Protein AF-A0A965JPB7-F1 (afdb_monomer_lite)

Sequence (267 aa):
MKRTKTFLFFFHSYGFLAFGAFIFSLGILPQSFFSLEFSSAIALAVFGVYNGHRLLKFRQSKLTREMNAWLSKNLLAIRSFVVFGVALSCVLFIHIFSLFSSAIFLLGITLLLSAFYSGLFSYFILREIPFLKALLVSISWFIVLVYISKSYGHNFQYIDFSFLILFYALTLPSDLKDIKFDPAFFKTIPQLIGSKKSLILFNVLMAFFLLLNCINGRLNFFYSISILLFLILLTLYYLLKSSSFRLELFDFSLVLVGLGFLFSAKF

Foldseek 3Di:
DVVVVVVVCCLLLCVLLLVLQLLLLLLQAPPDPLSNLLSLLSSLCSSQLVLVLVVVCLVVVLDDPVSNVVCVVCVVVSVVSNVCSNVSSVVSCVVNDPCPDPLVVLVVVLVVLSCLCSCVPVVGHQLQAAPCNLVNQLVSSLSSRPVSRCVPPHDDDPLSCLSSLVSSLVVLLVVVVCVVRRDLSNNDPCSVPNDLVSLVSSLVSLLVSLVSCVVVQQFDPVLSVVLSVVSVVLSVCCVVPVPDDDSCVSSCSSNSNSVRSNPRPDD

Radius of gyration: 18.25 Å; chains: 1; bounding box: 49×42×46 Å

pLDDT: mean 89.88, std 9.06, range [46.09, 98.56]

Structure (mmCIF, N/CA/C/O backbone):
data_AF-A0A965JPB7-F1
#
_entry.id   AF-A0A965JPB7-F1
#
loop_
_atom_site.group_PDB
_atom_site.id
_atom_site.type_symbol
_atom_site.label_atom_id
_atom_site.label_alt_id
_atom_site.label_comp_id
_atom_site.label_asym_id
_atom_site.label_entity_id
_atom_site.label_seq_id
_atom_site.pdbx_PDB_ins_code
_atom_site.Cartn_x
_atom_site.Cartn_y
_atom_site.Cartn_z
_atom_site.occupancy
_atom_site.B_iso_or_equiv
_atom_site.auth_seq_id
_atom_site.auth_comp_id
_atom_site.auth_asym_id
_atom_site.auth_atom_id
_atom_site.pdbx_PDB_model_num
ATOM 1 N N . MET A 1 1 ? -31.045 3.807 -2.992 1.00 48.31 1 MET A N 1
ATOM 2 C CA . MET A 1 1 ? -30.565 2.815 -1.992 1.00 48.31 1 MET A CA 1
ATOM 3 C C . MET A 1 1 ? -29.635 1.708 -2.528 1.00 48.31 1 MET A C 1
ATOM 5 O O . MET A 1 1 ? -28.739 1.321 -1.788 1.00 48.31 1 MET A O 1
ATOM 9 N N . LYS A 1 2 ? -29.770 1.180 -3.764 1.00 46.28 2 LYS A N 1
ATOM 10 C CA . LYS A 1 2 ? -28.850 0.139 -4.312 1.00 46.28 2 LYS A CA 1
ATOM 11 C C . LYS A 1 2 ? -27.401 0.621 -4.554 1.00 46.28 2 LYS A C 1
ATOM 13 O O . LYS A 1 2 ? -26.463 -0.113 -4.251 1.00 46.28 2 LYS A O 1
ATOM 18 N N . ARG A 1 3 ? -27.203 1.862 -5.030 1.00 46.09 3 ARG A N 1
ATOM 19 C CA . ARG A 1 3 ? -25.861 2.448 -5.266 1.00 46.09 3 ARG A CA 1
ATOM 20 C C . ARG A 1 3 ? -25.015 2.543 -3.988 1.00 46.09 3 ARG A C 1
ATOM 22 O O . ARG A 1 3 ? -23.843 2.189 -4.009 1.00 46.09 3 ARG A O 1
ATOM 29 N N . THR A 1 4 ? -25.630 2.897 -2.859 1.00 62.72 4 THR A N 1
ATOM 30 C CA . THR A 1 4 ? -24.958 2.992 -1.552 1.00 62.72 4 THR A CA 1
ATOM 31 C C . THR A 1 4 ? -24.446 1.634 -1.058 1.00 62.72 4 THR A C 1
ATOM 33 O O . THR A 1 4 ? -23.383 1.566 -0.452 1.00 62.72 4 THR A O 1
ATOM 36 N N . LYS A 1 5 ? -25.160 0.536 -1.359 1.00 73.31 5 LYS A N 1
ATOM 37 C CA . LYS A 1 5 ? -24.756 -0.827 -0.969 1.00 73.31 5 LYS A CA 1
ATOM 38 C C . LYS A 1 5 ? -23.549 -1.331 -1.763 1.00 73.31 5 LYS A C 1
ATOM 40 O O . LYS A 1 5 ? -22.642 -1.900 -1.168 1.00 73.31 5 LYS A O 1
ATOM 45 N N . THR A 1 6 ? -23.524 -1.087 -3.074 1.00 74.56 6 THR A N 1
ATOM 46 C CA . THR A 1 6 ? -22.412 -1.506 -3.952 1.00 74.56 6 THR A CA 1
ATOM 47 C C . THR A 1 6 ? -21.138 -0.726 -3.635 1.00 74.56 6 THR A C 1
ATOM 49 O O . THR A 1 6 ? -20.073 -1.313 -3.481 1.00 74.56 6 THR A O 1
ATOM 52 N N . PHE A 1 7 ? -21.264 0.589 -3.436 1.00 80.56 7 PHE A N 1
ATOM 53 C CA . PHE A 1 7 ? -20.153 1.436 -3.006 1.00 80.56 7 PHE A CA 1
ATOM 54 C C . PHE A 1 7 ? -19.578 0.973 -1.662 1.00 80.56 7 PHE A C 1
ATOM 56 O O . PHE A 1 7 ? -18.374 0.772 -1.530 1.00 80.56 7 PHE A O 1
ATOM 63 N N . LEU A 1 8 ? -20.442 0.709 -0.676 1.00 83.69 8 LEU A N 1
ATOM 64 C CA . LEU A 1 8 ? -20.010 0.196 0.622 1.00 83.69 8 LEU A CA 1
ATOM 65 C C . LEU A 1 8 ? -19.328 -1.171 0.502 1.00 83.69 8 LEU A C 1
ATOM 67 O O . LEU A 1 8 ? -18.329 -1.411 1.175 1.00 83.69 8 LEU A O 1
ATOM 71 N N . PHE A 1 9 ? -19.843 -2.050 -0.364 1.00 87.81 9 PHE A N 1
ATOM 72 C CA . PHE A 1 9 ? -19.234 -3.349 -0.620 1.00 87.81 9 PHE A CA 1
ATOM 73 C C . PHE A 1 9 ? -17.817 -3.202 -1.168 1.00 87.81 9 PHE A C 1
ATOM 75 O O . PHE A 1 9 ? -16.926 -3.895 -0.695 1.00 87.81 9 PHE A O 1
ATOM 82 N N . PHE A 1 10 ? -17.580 -2.289 -2.109 1.00 89.44 10 PHE A N 1
ATOM 83 C CA . PHE A 1 10 ? -16.263 -2.085 -2.712 1.00 89.44 10 PHE A CA 1
ATOM 84 C C . PHE A 1 10 ? -15.199 -1.639 -1.697 1.00 89.44 10 PHE A C 1
ATOM 86 O O . PHE A 1 10 ? -14.094 -2.179 -1.681 1.00 89.44 10 PHE A O 1
ATOM 93 N N . PHE A 1 11 ? -15.546 -0.724 -0.787 1.00 87.69 11 PHE A N 1
ATOM 94 C CA . PHE A 1 11 ? -14.642 -0.318 0.296 1.00 87.69 11 PHE A CA 1
ATOM 95 C C . PHE A 1 11 ? -14.477 -1.413 1.344 1.00 87.69 11 PHE A C 1
ATOM 97 O O . PHE A 1 11 ? -13.356 -1.754 1.719 1.00 87.69 11 PHE A O 1
ATOM 104 N N . HIS A 1 12 ? -15.585 -1.995 1.808 1.00 89.88 12 HIS A N 1
ATOM 105 C CA . HIS A 1 12 ? -15.515 -3.029 2.828 1.00 89.88 12 HIS A CA 1
ATOM 106 C C . HIS A 1 12 ? -14.769 -4.245 2.305 1.00 89.88 12 HIS A C 1
ATOM 108 O O . HIS A 1 12 ? -13.883 -4.698 2.991 1.00 89.88 12 HIS A O 1
ATOM 114 N N . SER A 1 13 ? -14.977 -4.725 1.087 1.00 91.38 13 SER A N 1
ATOM 115 C CA . SER A 1 13 ? -14.267 -5.889 0.534 1.00 91.38 13 SER A CA 1
ATOM 116 C C . SER A 1 13 ? -12.801 -5.640 0.145 1.00 91.38 13 SER A C 1
ATOM 118 O O . SER A 1 13 ? -12.233 -6.477 -0.536 1.00 91.38 13 SER A O 1
ATOM 120 N N . TYR A 1 14 ? -12.163 -4.527 0.530 1.00 94.25 14 TYR A N 1
ATOM 121 C CA . TYR A 1 14 ? -10.819 -4.158 0.042 1.00 94.25 14 TYR A CA 1
ATOM 122 C C . TYR A 1 14 ? -10.712 -4.060 -1.495 1.00 94.25 14 TYR A C 1
ATOM 124 O O . TYR A 1 14 ? -9.608 -3.989 -2.031 1.00 94.25 14 TYR A O 1
ATOM 132 N N . GLY A 1 15 ? -11.840 -3.987 -2.212 1.00 95.31 15 GLY A N 1
ATOM 133 C CA . GLY A 1 15 ? -11.867 -3.810 -3.663 1.00 95.31 15 GLY A CA 1
ATOM 134 C C . GLY A 1 15 ? -11.188 -2.514 -4.098 1.00 95.31 15 GLY A C 1
ATOM 135 O O . GLY A 1 15 ? -10.450 -2.511 -5.076 1.00 95.31 15 GLY A O 1
ATOM 136 N N . PHE A 1 16 ? -11.358 -1.435 -3.328 1.00 95.25 16 PHE A N 1
ATOM 137 C CA . PHE A 1 16 ? -10.676 -0.168 -3.600 1.00 95.25 16 PHE A CA 1
ATOM 138 C C . PHE A 1 16 ? -9.152 -0.272 -3.498 1.00 95.25 16 PHE A C 1
ATOM 140 O O . PHE A 1 16 ? -8.446 0.233 -4.366 1.00 95.25 16 PHE A O 1
ATOM 147 N N . LEU A 1 17 ? -8.648 -0.974 -2.480 1.00 95.88 17 LEU A N 1
ATOM 148 C CA . LEU A 1 17 ? -7.212 -1.194 -2.306 1.00 95.88 17 LEU A CA 1
ATOM 149 C C . LEU A 1 17 ? -6.644 -2.068 -3.434 1.00 95.88 17 LEU A C 1
ATOM 151 O O . LEU A 1 17 ? -5.594 -1.750 -3.982 1.00 95.88 17 LEU A O 1
ATOM 155 N N . ALA A 1 18 ? -7.360 -3.130 -3.815 1.00 97.25 18 ALA A N 1
ATOM 156 C CA . ALA A 1 18 ? -6.990 -3.990 -4.938 1.00 97.25 18 ALA A CA 1
ATOM 157 C C . ALA A 1 18 ? -6.960 -3.222 -6.270 1.00 97.25 18 ALA A C 1
ATOM 159 O O . ALA A 1 18 ? -6.017 -3.365 -7.044 1.00 97.25 18 ALA A O 1
ATOM 160 N N . PHE A 1 19 ? -7.947 -2.354 -6.509 1.00 97.31 19 PHE A N 1
ATOM 161 C CA . PHE A 1 19 ? -7.964 -1.458 -7.664 1.00 97.31 19 PHE A CA 1
ATOM 162 C C . PHE A 1 19 ? -6.794 -0.462 -7.640 1.00 97.31 19 PHE A C 1
ATOM 164 O O . PHE A 1 19 ? -6.146 -0.246 -8.660 1.00 97.31 19 PHE A O 1
ATOM 171 N N . GLY A 1 20 ? -6.475 0.101 -6.472 1.00 97.31 20 GLY A N 1
ATOM 172 C CA . GLY A 1 20 ? -5.293 0.944 -6.293 1.00 97.31 20 GLY A C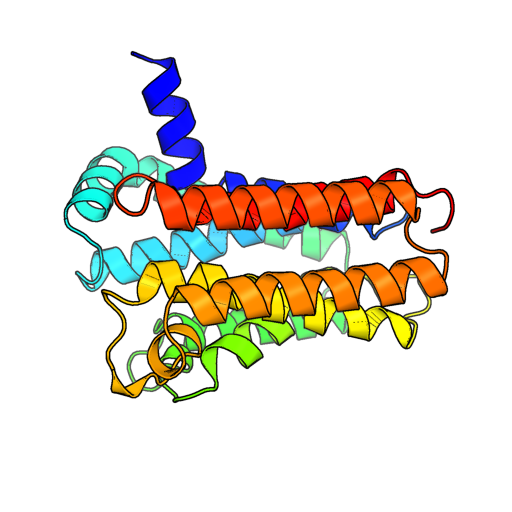A 1
ATOM 173 C C . GLY A 1 20 ? -3.996 0.217 -6.636 1.00 97.31 20 GLY A C 1
ATOM 174 O O . GLY A 1 20 ? -3.179 0.756 -7.375 1.00 97.31 20 GLY A O 1
ATOM 175 N N . ALA A 1 21 ? -3.837 -1.022 -6.168 1.00 97.06 21 ALA A N 1
ATOM 176 C CA . ALA A 1 21 ? -2.679 -1.856 -6.479 1.00 97.06 21 ALA A CA 1
ATOM 177 C C . ALA A 1 21 ? -2.587 -2.203 -7.976 1.00 97.06 21 ALA A C 1
ATOM 179 O O . ALA A 1 21 ? -1.491 -2.167 -8.529 1.00 97.06 21 ALA A O 1
ATOM 180 N N . PHE A 1 22 ? -3.723 -2.470 -8.636 1.00 97.38 22 PHE A N 1
ATOM 181 C CA . PHE A 1 22 ? -3.792 -2.683 -10.086 1.00 97.38 22 PHE A CA 1
ATOM 182 C C . PHE A 1 22 ? -3.246 -1.477 -10.857 1.00 97.38 22 PHE A C 1
ATOM 184 O O . PHE A 1 22 ? -2.304 -1.611 -11.632 1.00 97.38 22 PHE A O 1
ATOM 191 N N . ILE A 1 23 ? -3.815 -0.289 -10.620 1.00 96.94 23 ILE A N 1
ATOM 192 C CA . ILE A 1 23 ? -3.436 0.938 -11.337 1.00 96.94 23 ILE A CA 1
ATOM 193 C C . ILE A 1 23 ? -1.993 1.331 -11.024 1.00 96.94 23 ILE A C 1
ATOM 195 O O . ILE A 1 23 ? -1.257 1.738 -11.920 1.00 96.94 23 ILE A O 1
ATOM 199 N N . PHE A 1 24 ? -1.575 1.185 -9.766 1.00 96.00 24 PHE A N 1
ATOM 200 C CA . PHE A 1 24 ? -0.198 1.429 -9.360 1.00 96.00 24 PHE A CA 1
ATOM 201 C C . PHE A 1 24 ? 0.780 0.531 -10.117 1.00 96.00 24 PHE A C 1
ATOM 203 O O . PHE A 1 24 ? 1.706 1.040 -10.743 1.00 96.00 24 PHE A O 1
ATOM 210 N N . SER A 1 25 ? 0.545 -0.783 -10.097 1.00 94.12 25 SER A N 1
ATOM 211 C CA . SER A 1 25 ? 1.386 -1.769 -10.777 1.00 94.12 25 SER A CA 1
ATOM 212 C C . SER A 1 25 ? 1.442 -1.523 -12.285 1.00 94.12 25 SER A C 1
ATOM 214 O O . SER A 1 25 ? 2.519 -1.559 -12.872 1.00 94.12 25 SER A O 1
ATOM 216 N N . LEU A 1 26 ? 0.300 -1.212 -12.901 1.00 93.25 26 LEU A N 1
ATOM 217 C CA . LEU A 1 26 ? 0.219 -0.946 -14.335 1.00 93.25 26 LEU A CA 1
ATOM 218 C C . LEU A 1 26 ? 0.996 0.316 -14.723 1.00 93.25 26 LEU A C 1
ATOM 220 O O . LEU A 1 26 ? 1.574 0.367 -15.804 1.00 93.25 26 LEU A O 1
ATOM 224 N N . GLY A 1 27 ? 1.005 1.326 -13.852 1.00 92.06 27 GLY A N 1
ATOM 225 C CA . GLY A 1 27 ? 1.690 2.590 -14.096 1.00 92.06 27 GLY A CA 1
ATOM 226 C C . GLY A 1 27 ? 3.210 2.506 -14.013 1.00 92.06 27 GLY A C 1
ATOM 227 O O . GLY A 1 27 ? 3.892 3.166 -14.785 1.00 92.06 27 GLY A O 1
ATOM 228 N N . ILE A 1 28 ? 3.757 1.701 -13.097 1.00 89.94 28 ILE A N 1
ATOM 229 C CA . ILE A 1 28 ? 5.215 1.596 -12.882 1.00 89.94 28 ILE A CA 1
ATOM 230 C C . ILE A 1 28 ? 5.906 0.568 -13.794 1.00 89.94 28 ILE A C 1
ATOM 232 O O . ILE A 1 28 ? 7.117 0.356 -13.669 1.00 89.94 28 ILE A O 1
ATOM 236 N N . LEU A 1 29 ? 5.135 -0.085 -14.665 1.00 87.69 29 LEU A N 1
ATOM 237 C CA . LEU A 1 29 ? 5.579 -1.088 -15.627 1.00 87.69 29 LEU A CA 1
ATOM 238 C C . LEU A 1 29 ? 5.378 -0.589 -17.063 1.00 87.69 29 LEU A C 1
ATOM 240 O O . LEU A 1 29 ? 4.474 0.210 -17.320 1.00 87.69 29 LEU A O 1
ATOM 244 N N . PRO A 1 30 ? 6.172 -1.081 -18.032 1.00 77.25 30 PRO A N 1
ATOM 245 C CA . PRO A 1 30 ? 5.940 -0.759 -19.435 1.00 77.25 30 PRO A CA 1
ATOM 246 C C . PRO A 1 30 ? 4.579 -1.281 -19.903 1.00 77.25 30 PRO A C 1
ATOM 248 O O . PRO A 1 30 ? 4.115 -2.344 -19.478 1.00 77.25 30 PRO A O 1
ATOM 251 N N . GLN A 1 31 ? 3.950 -0.564 -20.832 1.00 79.94 31 GLN A N 1
ATOM 252 C CA . GLN A 1 31 ? 2.656 -0.951 -21.397 1.00 79.94 31 GLN A CA 1
ATOM 253 C C . GLN A 1 31 ? 2.826 -2.165 -22.323 1.00 79.94 31 GLN A C 1
ATOM 255 O O . GLN A 1 31 ? 3.239 -2.042 -23.472 1.00 79.94 31 GLN A O 1
ATOM 260 N N . SER A 1 32 ? 2.554 -3.355 -21.789 1.00 79.50 32 SER A N 1
ATOM 261 C CA . SER A 1 32 ? 2.750 -4.654 -22.436 1.00 79.50 32 SER A CA 1
ATOM 262 C C . SER A 1 32 ? 1.705 -5.650 -21.923 1.00 79.50 32 SER A C 1
ATOM 264 O O . SER A 1 32 ? 1.058 -5.406 -20.905 1.00 79.50 32 SER A O 1
ATOM 266 N N . PHE A 1 33 ? 1.539 -6.796 -22.591 1.00 77.88 33 PHE A N 1
ATOM 267 C CA . PHE A 1 33 ? 0.648 -7.854 -22.087 1.00 77.88 33 PHE A CA 1
ATOM 268 C C . PHE A 1 33 ? 1.063 -8.339 -20.692 1.00 77.88 33 PHE A C 1
ATOM 270 O O . PHE A 1 33 ? 0.211 -8.497 -19.818 1.00 77.88 33 PHE A O 1
ATOM 277 N N . PHE A 1 34 ? 2.374 -8.437 -20.451 1.00 87.25 34 PHE A N 1
ATOM 278 C CA . PHE A 1 34 ? 2.933 -8.752 -19.139 1.00 87.25 34 PHE A CA 1
ATOM 279 C C . PHE A 1 34 ? 2.429 -7.803 -18.044 1.00 87.25 34 PHE A C 1
ATOM 281 O O . PHE A 1 34 ? 2.030 -8.264 -16.976 1.00 87.25 34 PHE A O 1
ATOM 288 N N . SER A 1 35 ? 2.407 -6.484 -18.277 1.00 89.31 35 SER A N 1
ATOM 289 C CA . SER A 1 35 ? 2.021 -5.541 -17.221 1.00 89.31 35 SER A CA 1
ATOM 290 C C . SER A 1 35 ? 0.543 -5.623 -16.864 1.00 89.31 35 SER A C 1
ATOM 292 O O . SER A 1 35 ? 0.201 -5.468 -15.690 1.00 89.31 35 SER A O 1
ATOM 294 N N . LEU A 1 36 ? -0.332 -5.938 -17.821 1.00 92.56 36 LEU A N 1
ATOM 295 C CA . LEU A 1 36 ? -1.752 -6.160 -17.552 1.00 92.56 36 LEU A CA 1
ATOM 296 C C . LEU A 1 36 ? -1.980 -7.448 -16.754 1.00 92.56 36 LEU A C 1
ATOM 298 O O . LEU A 1 36 ? -2.719 -7.430 -15.765 1.00 92.56 36 LEU A O 1
ATOM 302 N N . GLU A 1 37 ? -1.335 -8.547 -17.141 1.00 93.62 37 GLU A N 1
ATOM 303 C CA . GLU A 1 37 ? -1.434 -9.834 -16.442 1.00 93.62 37 GLU A CA 1
ATOM 304 C C . GLU A 1 37 ? -0.856 -9.751 -15.029 1.00 93.62 37 GLU A C 1
ATOM 306 O O . GLU A 1 37 ? -1.517 -10.146 -14.065 1.00 93.62 37 GLU A O 1
ATOM 311 N N . PHE A 1 38 ? 0.331 -9.158 -14.886 1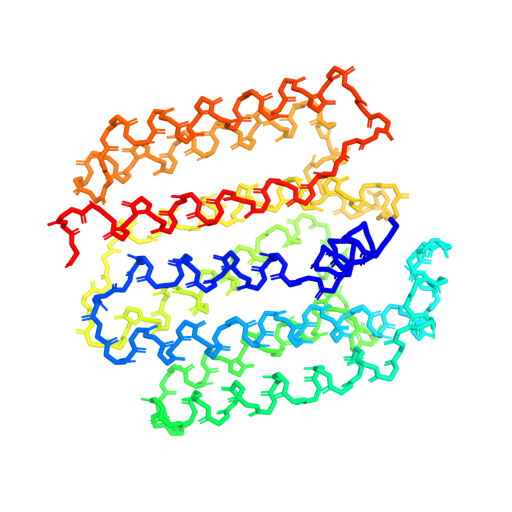.00 93.25 38 PHE A N 1
ATOM 312 C CA . PHE A 1 38 ? 0.987 -8.955 -13.599 1.00 93.25 38 PHE A CA 1
ATOM 313 C C . PHE A 1 38 ? 0.138 -8.073 -12.681 1.00 93.25 38 PHE A C 1
ATOM 315 O O . PHE A 1 38 ? -0.143 -8.443 -11.541 1.00 93.25 38 PHE A O 1
ATOM 322 N N . SER A 1 39 ? -0.349 -6.936 -13.183 1.00 95.31 39 SER A N 1
ATOM 323 C CA . SER A 1 39 ? -1.190 -6.028 -12.393 1.00 95.31 39 SER A CA 1
ATOM 324 C C . SER A 1 39 ? -2.510 -6.687 -11.991 1.00 95.31 39 SER A C 1
ATOM 326 O O . SER A 1 39 ? -2.986 -6.481 -10.873 1.00 95.31 39 SER A O 1
ATOM 328 N N . SER A 1 40 ? -3.080 -7.529 -12.859 1.00 96.44 40 SER A N 1
ATOM 329 C CA . SER A 1 40 ? -4.271 -8.330 -12.548 1.00 96.44 40 SER A CA 1
ATOM 330 C C . SER A 1 40 ? -3.988 -9.358 -11.452 1.00 96.44 40 SER A C 1
ATOM 332 O O . SER A 1 40 ? -4.757 -9.451 -10.493 1.00 96.44 40 SER A O 1
ATOM 334 N N . ALA A 1 41 ? -2.868 -10.082 -11.545 1.00 95.69 41 ALA A N 1
ATOM 335 C CA . ALA A 1 41 ? -2.435 -11.041 -10.533 1.00 95.69 41 ALA A CA 1
ATOM 336 C C . ALA A 1 41 ? -2.278 -10.361 -9.165 1.00 95.69 41 ALA A C 1
ATOM 338 O O . ALA A 1 41 ? -2.853 -10.804 -8.174 1.00 95.69 41 ALA A O 1
ATOM 339 N N . ILE A 1 42 ? -1.596 -9.217 -9.128 1.00 95.81 42 ILE A N 1
ATOM 340 C CA . ILE A 1 42 ? -1.431 -8.382 -7.937 1.00 95.81 42 ILE A CA 1
ATOM 341 C C . ILE A 1 42 ? -2.774 -7.952 -7.342 1.00 95.81 42 ILE A C 1
ATOM 343 O O . ILE A 1 42 ? -2.982 -8.077 -6.135 1.00 95.81 42 ILE A O 1
ATOM 347 N N . ALA A 1 43 ? -3.697 -7.446 -8.159 1.00 97.50 43 ALA A N 1
ATOM 348 C CA . ALA A 1 43 ? -4.994 -6.978 -7.680 1.00 97.50 43 ALA A CA 1
ATOM 349 C C . ALA A 1 43 ? -5.795 -8.115 -7.032 1.00 97.50 43 ALA A C 1
ATOM 351 O O . ALA A 1 43 ? -6.363 -7.950 -5.948 1.00 97.50 43 ALA A O 1
ATOM 352 N N . LEU A 1 44 ? -5.790 -9.289 -7.667 1.00 97.38 44 LEU A N 1
ATOM 353 C CA . LEU A 1 44 ? -6.423 -10.503 -7.160 1.00 97.38 44 LEU A CA 1
ATOM 354 C C . LEU A 1 44 ? -5.754 -10.995 -5.868 1.00 97.38 44 LEU A C 1
ATOM 356 O O . LEU A 1 44 ? -6.463 -11.348 -4.921 1.00 97.38 44 LEU A O 1
ATOM 360 N N . ALA A 1 45 ? -4.420 -10.948 -5.786 1.00 95.44 45 ALA A N 1
ATOM 361 C CA . ALA A 1 45 ? -3.664 -11.274 -4.579 1.00 95.44 45 ALA A CA 1
ATOM 362 C C . ALA A 1 45 ? -4.020 -10.338 -3.420 1.00 95.44 45 ALA A C 1
ATOM 364 O O . ALA A 1 45 ? -4.374 -10.804 -2.339 1.00 95.44 45 ALA A O 1
ATOM 365 N N . VAL A 1 46 ? -3.982 -9.019 -3.639 1.00 95.94 46 VAL A N 1
ATOM 366 C CA . VAL A 1 46 ? -4.334 -8.010 -2.627 1.00 95.94 46 VAL A CA 1
ATOM 367 C C . VAL A 1 46 ? -5.769 -8.221 -2.157 1.00 95.94 46 VAL A C 1
ATOM 369 O O . VAL A 1 46 ? -6.021 -8.273 -0.952 1.00 95.94 46 VAL A O 1
ATOM 372 N N . PHE A 1 47 ? -6.707 -8.415 -3.084 1.00 96.31 47 PHE A N 1
ATOM 373 C CA . PHE A 1 47 ? -8.095 -8.696 -2.742 1.00 96.31 47 PHE A CA 1
ATOM 374 C C . PHE A 1 47 ? -8.222 -9.972 -1.893 1.00 96.31 47 PHE A C 1
ATOM 376 O O . PHE A 1 47 ? -8.874 -9.961 -0.845 1.00 96.31 47 PHE A O 1
ATOM 383 N N . GLY A 1 48 ? -7.585 -11.064 -2.316 1.00 95.69 48 GLY A N 1
ATOM 384 C CA . GLY A 1 48 ? -7.646 -12.363 -1.654 1.00 95.69 48 GLY A CA 1
ATOM 385 C C . GLY A 1 48 ? -6.996 -12.369 -0.271 1.00 95.69 48 GLY A C 1
ATOM 386 O O . GLY A 1 48 ? -7.639 -12.741 0.710 1.00 95.69 48 GLY A O 1
ATOM 387 N N . VAL A 1 49 ? -5.754 -11.897 -0.162 1.00 94.38 49 VAL A N 1
ATOM 388 C CA . VAL A 1 49 ? -4.964 -11.901 1.081 1.00 94.38 49 VAL A CA 1
ATOM 389 C C . VAL A 1 49 ? -5.597 -11.002 2.144 1.00 94.38 49 VAL A C 1
ATOM 391 O O . VAL A 1 49 ? -5.814 -11.443 3.274 1.00 94.38 49 VAL A O 1
ATOM 394 N N . TYR A 1 50 ? -5.985 -9.768 1.802 1.00 94.00 50 TYR A N 1
ATOM 395 C CA . TYR A 1 50 ? -6.574 -8.851 2.784 1.00 94.00 50 TYR A CA 1
ATOM 396 C C . TYR A 1 50 ? -7.959 -9.310 3.264 1.00 94.00 50 TYR A C 1
ATOM 398 O O . TYR A 1 50 ? -8.269 -9.202 4.457 1.00 94.00 50 TYR A O 1
ATOM 406 N N . ASN A 1 51 ? -8.794 -9.874 2.383 1.00 95.56 51 ASN A N 1
ATOM 407 C CA . ASN A 1 51 ? -10.040 -10.501 2.828 1.00 95.56 51 ASN A CA 1
ATOM 408 C C . ASN A 1 51 ? -9.790 -11.798 3.608 1.00 95.56 51 ASN A C 1
ATOM 410 O O . ASN A 1 51 ? -10.514 -12.058 4.567 1.00 95.56 51 ASN A O 1
ATOM 414 N N . GLY A 1 52 ? -8.747 -12.565 3.284 1.00 94.88 52 GLY A N 1
ATOM 415 C CA . GLY A 1 52 ? -8.293 -13.715 4.068 1.00 94.88 52 GLY A CA 1
ATOM 416 C C . GLY A 1 52 ? -7.943 -13.323 5.505 1.00 94.88 52 GLY A C 1
ATOM 417 O O . GLY A 1 52 ? -8.481 -13.898 6.452 1.00 94.88 52 GLY A O 1
ATOM 418 N N . HIS A 1 53 ? -7.159 -12.255 5.685 1.00 92.56 53 HIS A N 1
ATOM 419 C CA . HIS A 1 53 ? -6.878 -11.680 7.005 1.00 92.56 53 HIS A CA 1
ATOM 420 C C . HIS A 1 53 ? -8.157 -11.264 7.737 1.00 92.56 53 HIS A C 1
ATOM 422 O O . HIS A 1 53 ? -8.283 -11.461 8.948 1.00 92.56 53 HIS A O 1
ATOM 428 N N . ARG A 1 54 ? -9.138 -10.698 7.025 1.00 92.25 54 ARG A N 1
ATOM 429 C CA . ARG A 1 54 ? -10.426 -10.348 7.631 1.00 92.25 54 ARG A CA 1
ATOM 430 C C . ARG A 1 54 ? -11.211 -11.583 8.069 1.00 92.25 54 ARG A C 1
ATOM 432 O O . ARG A 1 54 ? -11.773 -11.567 9.161 1.00 92.25 54 ARG A O 1
ATOM 439 N N . LEU A 1 55 ? -11.256 -12.635 7.255 1.00 94.94 55 LEU A N 1
ATOM 440 C CA . LEU A 1 55 ? -11.909 -13.897 7.610 1.00 94.94 55 LEU A CA 1
ATOM 441 C C . LEU A 1 55 ? -11.248 -14.541 8.836 1.00 94.94 55 LEU A C 1
ATOM 443 O O . LEU A 1 55 ? -11.949 -15.080 9.691 1.00 94.94 55 LEU A O 1
ATOM 447 N N . LEU A 1 56 ? -9.925 -14.432 8.962 1.00 92.25 56 LEU A N 1
ATOM 448 C CA . LEU A 1 56 ? -9.197 -14.867 10.151 1.00 92.25 56 LEU A CA 1
ATOM 449 C C . LEU A 1 56 ? -9.614 -14.058 11.389 1.00 92.25 56 LEU A C 1
ATOM 451 O O . LEU A 1 56 ? -10.026 -14.639 12.391 1.00 92.25 56 LEU A O 1
ATOM 455 N N . LYS A 1 57 ? -9.615 -12.721 11.300 1.00 89.38 57 LYS A N 1
ATOM 456 C CA . LYS A 1 57 ? -10.092 -11.843 12.386 1.00 89.38 57 LYS A CA 1
ATOM 457 C C . LYS A 1 57 ? -11.553 -12.108 12.759 1.00 89.38 57 LYS A C 1
ATOM 459 O O . LYS A 1 57 ? -11.900 -12.009 13.931 1.00 89.38 57 LYS A O 1
ATOM 464 N N . PHE A 1 58 ? -12.401 -12.449 11.786 1.00 92.31 58 PHE A N 1
ATOM 465 C CA . PHE A 1 58 ? -13.797 -12.830 12.015 1.00 92.31 58 PHE A CA 1
ATOM 466 C C . PHE A 1 58 ? -13.903 -14.101 12.857 1.00 92.31 58 PHE A C 1
ATOM 468 O O . PHE A 1 58 ? -14.640 -14.111 13.835 1.00 92.31 58 PHE A O 1
ATOM 475 N N . ARG A 1 59 ? -13.120 -15.139 12.531 1.00 91.00 59 ARG A N 1
ATOM 476 C CA . ARG A 1 59 ? -13.051 -16.376 13.328 1.00 91.00 59 ARG A CA 1
ATOM 477 C C . ARG A 1 59 ? -12.523 -16.137 14.743 1.00 91.00 59 ARG A C 1
ATOM 479 O O . ARG A 1 59 ? -12.964 -16.799 15.668 1.00 91.00 59 ARG A O 1
ATOM 486 N N . GLN A 1 60 ? -11.601 -15.190 14.901 1.00 88.25 60 GLN A N 1
ATOM 487 C CA . GLN A 1 60 ? -11.018 -14.820 16.193 1.00 88.25 60 GLN A CA 1
ATOM 488 C C . GLN A 1 60 ? -11.876 -13.819 16.991 1.00 88.25 60 GLN A C 1
ATOM 490 O O . GLN A 1 60 ? -11.435 -13.357 18.039 1.00 88.25 60 GLN A O 1
ATOM 495 N N . SER A 1 61 ? -13.058 -13.425 16.500 1.00 87.75 61 SER A N 1
ATOM 496 C CA . SER A 1 61 ? -13.911 -12.398 17.125 1.00 87.75 61 SER A CA 1
ATOM 497 C C . SER A 1 61 ? -13.216 -11.041 17.341 1.00 87.75 61 SER A C 1
ATOM 499 O O . SER A 1 61 ? -13.588 -10.276 18.224 1.00 87.75 61 SER A O 1
ATOM 501 N N . LYS A 1 62 ? -12.230 -10.704 16.496 1.00 84.56 62 LYS A N 1
ATOM 502 C CA . LYS A 1 62 ? -11.433 -9.459 16.557 1.00 84.56 62 LYS A CA 1
ATOM 503 C C . LYS A 1 62 ? -11.937 -8.358 15.611 1.00 84.56 62 LYS A C 1
ATOM 505 O O . LYS A 1 62 ? -11.216 -7.403 15.327 1.00 84.56 62 LYS A O 1
ATOM 510 N N . LEU A 1 63 ? -13.139 -8.503 15.050 1.00 87.19 63 LEU A N 1
ATOM 511 C CA . LEU A 1 63 ? -13.751 -7.490 14.181 1.00 87.19 63 LEU A CA 1
ATOM 512 C C . LEU A 1 63 ? -14.695 -6.578 14.961 1.00 87.19 63 LEU A C 1
ATOM 514 O O . LEU A 1 63 ? -15.345 -7.000 15.913 1.00 87.19 63 LEU A O 1
ATOM 518 N N . THR A 1 64 ? -14.833 -5.339 14.490 1.00 86.44 64 THR A N 1
ATOM 519 C CA . THR A 1 64 ? -15.832 -4.397 15.010 1.00 86.44 64 THR A CA 1
ATOM 520 C C . THR A 1 64 ? -17.247 -4.936 14.811 1.00 86.44 64 THR A C 1
ATOM 522 O O . THR A 1 64 ? -17.502 -5.695 13.873 1.00 86.44 64 THR A O 1
ATOM 525 N N . ARG A 1 65 ? -18.198 -4.508 15.652 1.00 87.94 65 ARG A N 1
ATOM 526 C CA . ARG A 1 65 ? -19.605 -4.936 15.555 1.00 87.94 65 ARG A CA 1
ATOM 527 C C . ARG A 1 65 ? -20.192 -4.692 14.161 1.00 87.94 65 ARG A C 1
ATOM 529 O O . ARG A 1 65 ? -20.843 -5.573 13.606 1.00 87.94 65 ARG A O 1
ATOM 536 N N . GLU A 1 66 ? -19.924 -3.523 13.583 1.00 87.56 66 GLU A N 1
ATOM 537 C CA . GLU A 1 66 ? -20.398 -3.155 12.245 1.00 87.56 66 GLU A CA 1
ATOM 538 C C . GLU A 1 66 ? -19.800 -4.045 11.151 1.00 87.56 66 GLU A C 1
ATOM 540 O O . GLU A 1 66 ? -20.530 -4.577 10.311 1.00 87.56 66 GLU A O 1
ATOM 545 N N . MET A 1 67 ? -18.480 -4.252 11.176 1.00 89.00 67 MET A N 1
ATOM 546 C CA . MET A 1 67 ? -17.789 -5.074 10.182 1.00 89.00 67 MET A CA 1
ATOM 547 C C . MET A 1 67 ? -18.162 -6.553 10.318 1.00 89.00 67 MET A C 1
ATOM 549 O O . MET A 1 67 ? -18.327 -7.237 9.312 1.00 89.00 67 MET A O 1
ATOM 553 N N . ASN A 1 68 ? -18.349 -7.041 11.545 1.00 92.50 68 ASN A N 1
ATOM 554 C CA . ASN A 1 68 ? -18.815 -8.394 11.826 1.00 92.50 68 ASN A CA 1
ATOM 555 C C . ASN A 1 68 ? -20.230 -8.616 11.258 1.00 92.50 68 ASN A C 1
ATOM 557 O O . ASN A 1 68 ? -20.455 -9.570 10.508 1.00 92.50 68 ASN A O 1
ATOM 561 N N . ALA A 1 69 ? -21.160 -7.688 11.512 1.00 92.94 69 ALA A N 1
ATOM 562 C CA . ALA A 1 69 ? -22.514 -7.750 10.963 1.00 92.94 69 ALA A CA 1
ATOM 563 C C . ALA A 1 69 ? -22.527 -7.676 9.426 1.00 92.94 69 ALA A C 1
ATOM 565 O O . ALA A 1 69 ? -23.286 -8.395 8.773 1.00 92.94 69 ALA A O 1
ATOM 566 N N . TRP A 1 70 ? -21.684 -6.825 8.832 1.00 94.19 70 TRP A N 1
ATOM 567 C CA . TRP A 1 70 ? -21.556 -6.728 7.378 1.00 94.19 70 TRP A CA 1
ATOM 568 C C . TRP A 1 70 ? -20.971 -8.007 6.769 1.00 94.19 70 TRP A C 1
ATOM 570 O O . TRP A 1 70 ? -21.525 -8.525 5.798 1.00 94.19 70 TRP A O 1
ATOM 580 N N . LEU A 1 71 ? -19.891 -8.543 7.341 1.00 94.31 71 LEU A N 1
ATOM 581 C CA . LEU A 1 71 ? -19.228 -9.740 6.828 1.00 94.31 71 LEU A CA 1
ATOM 582 C C . LEU A 1 71 ? -20.115 -10.974 6.968 1.00 94.31 71 LEU A C 1
ATOM 584 O O . LEU A 1 71 ? -20.195 -11.749 6.024 1.00 94.31 71 LEU A O 1
ATOM 588 N N . SER A 1 72 ? -20.839 -11.120 8.080 1.00 94.75 72 SER A N 1
ATOM 589 C CA . SER A 1 72 ? -21.791 -12.221 8.278 1.00 94.75 72 SER A CA 1
ATOM 590 C C . SER A 1 72 ? -22.841 -12.277 7.164 1.00 94.75 72 SER A C 1
ATOM 592 O O . SER A 1 72 ? -23.149 -13.352 6.659 1.00 94.75 72 SER A O 1
ATOM 594 N N . LYS A 1 73 ? -23.325 -11.115 6.701 1.00 94.75 73 LYS A N 1
ATOM 595 C CA . LYS A 1 73 ? -24.281 -11.019 5.583 1.00 94.75 73 LYS A CA 1
ATOM 596 C C . LYS A 1 73 ? -23.676 -11.335 4.212 1.00 94.75 73 LYS A C 1
ATOM 598 O O . LYS A 1 73 ? -24.419 -11.666 3.297 1.00 94.75 73 LYS A O 1
ATOM 603 N N . ASN A 1 74 ? -22.358 -11.211 4.054 1.00 95.25 74 ASN A N 1
ATOM 604 C CA . ASN A 1 74 ? -21.653 -11.371 2.776 1.00 95.25 74 ASN A CA 1
ATOM 605 C C . ASN A 1 74 ? -20.650 -12.540 2.796 1.00 95.25 74 ASN A C 1
ATOM 607 O O . ASN A 1 74 ? -19.787 -12.633 1.925 1.00 95.25 74 ASN A O 1
ATOM 611 N N . LEU A 1 75 ? -20.734 -13.424 3.794 1.00 94.88 75 LEU A N 1
ATOM 612 C CA . LEU A 1 75 ? -19.669 -14.369 4.131 1.00 94.88 75 LEU A CA 1
ATOM 613 C C . LEU A 1 75 ? -19.345 -15.327 2.984 1.00 94.88 75 LEU A C 1
ATOM 615 O O . LEU A 1 75 ? -18.171 -15.552 2.697 1.00 94.88 75 LEU A O 1
ATOM 619 N N . LEU A 1 76 ? -20.377 -15.868 2.328 1.00 95.62 76 LEU A N 1
ATOM 620 C CA . LEU A 1 76 ? -20.208 -16.778 1.197 1.00 95.62 76 LEU A CA 1
ATOM 621 C C . LEU A 1 76 ? -19.485 -16.078 0.042 1.00 95.62 76 LEU A C 1
ATOM 623 O O . LEU A 1 76 ? -18.466 -16.576 -0.418 1.00 95.62 76 LEU A O 1
ATOM 627 N N . ALA A 1 77 ? -19.947 -14.884 -0.343 1.00 94.44 77 ALA A N 1
ATOM 628 C CA . ALA A 1 77 ? -19.334 -14.099 -1.410 1.00 94.44 77 ALA A CA 1
ATOM 629 C C . ALA A 1 77 ? -17.859 -13.783 -1.113 1.00 94.44 77 ALA A C 1
ATOM 631 O O . ALA A 1 77 ? -17.000 -14.007 -1.960 1.00 94.44 77 ALA A O 1
ATOM 632 N N . ILE A 1 78 ? -17.542 -13.326 0.105 1.00 96.50 78 ILE A N 1
ATOM 633 C CA . ILE A 1 78 ? -16.157 -13.020 0.492 1.00 96.50 78 ILE A CA 1
ATOM 634 C C . ILE A 1 78 ? -15.284 -14.279 0.508 1.00 96.50 78 ILE A C 1
ATOM 636 O O . ILE A 1 78 ? -14.161 -14.229 0.020 1.00 96.50 78 ILE A O 1
ATOM 640 N N . ARG A 1 79 ? -15.779 -15.418 1.008 1.00 96.44 79 ARG A N 1
ATOM 641 C CA . ARG A 1 79 ? -15.032 -16.688 0.966 1.00 96.44 79 ARG A CA 1
ATOM 642 C C . ARG A 1 79 ? -14.758 -17.136 -0.465 1.00 96.44 79 ARG A C 1
ATOM 644 O O . ARG A 1 79 ? -13.616 -17.466 -0.771 1.00 96.44 79 ARG A O 1
ATOM 651 N N . SER A 1 80 ? -15.772 -17.108 -1.327 1.00 95.00 80 SER A N 1
ATOM 652 C CA . SER A 1 80 ? -15.621 -17.447 -2.741 1.00 95.00 80 SER A CA 1
ATOM 653 C C . SER A 1 80 ? -14.588 -16.544 -3.403 1.00 95.00 80 SER A C 1
ATOM 655 O O . SER A 1 80 ? -13.648 -17.050 -4.003 1.00 95.00 80 SER A O 1
ATOM 657 N N . PHE A 1 81 ? -14.683 -15.223 -3.230 1.00 93.44 81 PHE A N 1
ATOM 658 C CA . PHE A 1 81 ? -13.713 -14.311 -3.830 1.00 93.44 81 PHE A CA 1
ATOM 659 C C . PHE A 1 81 ? -12.295 -14.459 -3.272 1.00 93.44 81 PHE A C 1
ATOM 661 O O . PHE A 1 81 ? -11.347 -14.253 -4.019 1.00 93.44 81 PHE A O 1
ATOM 668 N N . VAL A 1 82 ? -12.118 -14.829 -2.000 1.00 95.50 82 VAL A N 1
ATOM 669 C CA . VAL A 1 82 ? -10.785 -15.141 -1.460 1.00 95.50 82 VAL A CA 1
ATOM 670 C C . VAL A 1 82 ? -10.199 -16.364 -2.156 1.00 95.50 82 VAL A C 1
ATOM 672 O O . VAL A 1 82 ? -9.077 -16.293 -2.646 1.00 95.50 82 VAL A O 1
ATOM 675 N N . VAL A 1 83 ? -10.956 -17.463 -2.239 1.00 95.69 83 VAL A N 1
ATOM 676 C CA . VAL A 1 83 ? -10.484 -18.701 -2.879 1.00 95.69 83 VAL A CA 1
ATOM 677 C C . VAL A 1 83 ? -10.184 -18.459 -4.357 1.00 95.69 83 VAL A C 1
ATOM 679 O O . VAL A 1 83 ? -9.077 -18.745 -4.803 1.00 95.69 83 VAL A O 1
ATOM 682 N N . PHE A 1 84 ? -11.130 -17.877 -5.098 1.00 95.06 84 PHE A N 1
ATOM 683 C CA . PHE A 1 84 ? -10.949 -17.594 -6.522 1.00 95.06 84 PHE A CA 1
ATOM 684 C C . PHE A 1 84 ? -9.852 -16.559 -6.777 1.00 95.06 84 PHE A C 1
ATOM 686 O O . PHE A 1 84 ? -9.041 -16.759 -7.673 1.00 95.06 84 PHE A O 1
ATOM 693 N N . GLY A 1 85 ? -9.789 -15.484 -5.989 1.00 94.94 85 GLY A N 1
ATOM 694 C CA . GLY A 1 85 ? -8.790 -14.428 -6.147 1.00 94.94 85 GLY A CA 1
ATOM 695 C C . GLY A 1 85 ? -7.370 -14.936 -5.914 1.00 94.94 85 GLY A C 1
ATOM 696 O O . GLY A 1 85 ? -6.497 -14.711 -6.747 1.00 94.94 85 GLY A O 1
ATOM 697 N N . VAL A 1 86 ? -7.142 -15.689 -4.833 1.00 93.94 86 VAL A N 1
ATOM 698 C CA . VAL A 1 86 ? -5.821 -16.278 -4.564 1.00 93.94 86 VAL A CA 1
ATOM 699 C C . VAL A 1 86 ? -5.470 -17.328 -5.618 1.00 93.94 86 VAL A C 1
ATOM 701 O O . VAL A 1 86 ? -4.376 -17.274 -6.169 1.00 93.94 86 VAL A O 1
ATOM 704 N N . ALA A 1 87 ? -6.388 -18.241 -5.953 1.00 94.94 87 ALA A N 1
ATOM 705 C CA . ALA A 1 87 ? -6.121 -19.287 -6.940 1.00 94.94 87 ALA A CA 1
ATOM 706 C C . ALA A 1 87 ? -5.795 -18.706 -8.324 1.00 94.94 87 ALA A C 1
ATOM 708 O O . ALA A 1 87 ? -4.787 -19.077 -8.922 1.00 94.94 87 ALA A O 1
ATOM 709 N N . LEU A 1 88 ? -6.601 -17.757 -8.810 1.00 95.88 88 LEU A N 1
ATOM 710 C CA . LEU A 1 88 ? -6.375 -17.118 -10.104 1.00 95.88 88 LEU A CA 1
ATOM 711 C C . LEU A 1 88 ? -5.092 -16.281 -10.104 1.00 95.88 88 LEU A C 1
ATOM 713 O O . LEU A 1 88 ? -4.339 -16.330 -11.071 1.00 95.88 88 LEU A O 1
ATOM 717 N N . SER A 1 89 ? -4.793 -15.579 -9.006 1.00 95.00 89 SER A N 1
ATOM 718 C CA . SER A 1 89 ? -3.505 -14.901 -8.844 1.00 95.00 89 SER A CA 1
ATOM 719 C C . SER A 1 89 ? -2.338 -15.882 -8.955 1.00 95.00 89 SER A C 1
ATOM 721 O O . SER A 1 89 ? -1.376 -15.585 -9.654 1.00 95.00 89 SER A O 1
ATOM 723 N N . CYS A 1 90 ? -2.395 -17.036 -8.284 1.00 91.88 90 CYS A N 1
ATOM 724 C CA . CYS A 1 90 ? -1.340 -18.046 -8.364 1.00 91.88 90 CYS A CA 1
ATOM 725 C C . CYS A 1 90 ? -1.167 -18.572 -9.792 1.00 91.88 90 CYS A C 1
ATOM 727 O O . CYS A 1 90 ? -0.036 -18.672 -10.258 1.00 91.88 90 CYS A O 1
ATOM 729 N N . VAL A 1 91 ? -2.266 -18.854 -10.499 1.00 92.94 91 VAL A N 1
ATOM 730 C CA . VAL A 1 91 ? -2.224 -19.290 -11.904 1.00 92.94 91 VAL A CA 1
ATOM 731 C C . VAL A 1 91 ? -1.541 -18.241 -12.781 1.00 92.94 91 VAL A C 1
ATOM 733 O O . VAL A 1 91 ? -0.642 -18.591 -13.540 1.00 92.94 91 VAL A O 1
ATOM 736 N N . LEU A 1 92 ? -1.903 -16.962 -12.639 1.00 93.00 92 LEU A N 1
ATOM 737 C CA . LEU A 1 92 ? -1.267 -15.878 -13.392 1.00 93.00 92 LEU A CA 1
ATOM 738 C C . LEU A 1 92 ? 0.224 -15.744 -13.053 1.00 93.00 92 LEU A C 1
ATOM 740 O O . LEU A 1 92 ? 1.043 -15.646 -13.957 1.00 93.00 92 LEU A O 1
ATOM 744 N N . PHE A 1 93 ? 0.613 -15.812 -11.776 1.00 90.44 93 PHE A N 1
ATOM 745 C CA . PHE A 1 93 ? 2.030 -15.755 -11.396 1.00 90.44 93 PHE A CA 1
ATOM 746 C C . PHE A 1 93 ? 2.845 -16.927 -11.960 1.00 90.44 93 PHE A C 1
ATOM 748 O O . PHE A 1 93 ? 3.965 -16.710 -12.408 1.00 90.44 93 PHE A O 1
ATOM 755 N N . ILE A 1 94 ? 2.296 -18.144 -11.978 1.00 89.75 94 ILE A N 1
ATOM 756 C CA . ILE A 1 94 ? 2.959 -19.320 -12.571 1.00 89.75 94 ILE A CA 1
ATOM 757 C C . ILE A 1 94 ? 3.024 -19.210 -14.101 1.00 89.75 94 ILE A C 1
ATOM 759 O O . ILE A 1 94 ? 3.971 -19.695 -14.712 1.00 89.75 94 ILE A O 1
ATOM 763 N N . HIS A 1 95 ? 2.031 -18.579 -14.730 1.00 90.25 95 HIS A N 1
ATOM 764 C CA . HIS A 1 95 ? 2.052 -18.319 -16.168 1.00 90.25 95 HIS A CA 1
ATOM 765 C C . HIS A 1 95 ? 3.151 -17.319 -16.549 1.00 90.25 95 HIS A C 1
ATOM 767 O O . HIS A 1 95 ? 3.872 -17.528 -17.521 1.00 90.25 95 HIS A O 1
ATOM 773 N N . ILE A 1 96 ? 3.295 -16.256 -15.755 1.00 89.75 96 ILE A N 1
ATOM 774 C CA . ILE A 1 96 ? 4.239 -15.163 -15.998 1.00 89.75 96 ILE A CA 1
ATOM 775 C C . ILE A 1 96 ? 5.686 -15.568 -15.665 1.00 89.75 96 ILE A C 1
ATOM 777 O O . ILE A 1 96 ? 6.627 -15.206 -16.379 1.00 89.75 96 ILE A O 1
ATOM 781 N N . PHE A 1 97 ? 5.882 -16.298 -14.565 1.00 87.81 97 PHE A N 1
ATOM 782 C CA . PHE A 1 97 ? 7.194 -16.632 -14.017 1.00 87.81 97 PHE A CA 1
ATOM 783 C C . PHE A 1 97 ? 7.426 -18.142 -13.987 1.00 87.81 97 PHE A C 1
ATOM 785 O O . PHE A 1 97 ? 6.557 -18.915 -13.592 1.00 87.81 97 PHE A O 1
ATOM 792 N N . SER A 1 98 ? 8.650 -18.577 -14.295 1.00 84.81 98 SER A N 1
ATOM 793 C CA . SER A 1 98 ? 9.029 -19.979 -14.100 1.00 84.81 98 SER A CA 1
ATOM 794 C C . SER A 1 98 ? 8.980 -20.360 -12.615 1.00 84.81 98 SER A C 1
ATOM 796 O O . SER A 1 98 ? 9.388 -19.571 -11.758 1.00 84.81 98 SER A O 1
ATOM 798 N N . LEU A 1 99 ? 8.530 -21.585 -12.305 1.00 81.25 99 LEU A N 1
ATOM 799 C CA . LEU A 1 99 ? 8.366 -22.106 -10.931 1.00 81.25 99 LEU A CA 1
ATOM 800 C C . LEU A 1 99 ? 9.620 -21.979 -10.051 1.00 81.25 99 LEU A C 1
ATOM 802 O O . LEU A 1 99 ? 9.505 -21.834 -8.838 1.00 81.25 99 LEU A O 1
ATOM 806 N N . PHE A 1 100 ? 10.804 -22.000 -10.663 1.00 80.94 100 PHE A N 1
ATOM 807 C CA . PHE A 1 100 ? 12.098 -21.907 -9.981 1.00 80.94 100 PHE A CA 1
ATOM 808 C C . PHE A 1 100 ? 12.738 -20.515 -10.069 1.00 80.94 100 PHE A C 1
ATOM 810 O O . PHE A 1 100 ? 13.915 -20.346 -9.757 1.00 80.94 100 PHE A O 1
ATOM 817 N N . SER A 1 101 ? 11.987 -19.506 -10.508 1.00 85.44 101 SER A N 1
ATOM 818 C CA . SER A 1 101 ? 12.460 -18.126 -10.526 1.00 85.44 101 SER A CA 1
ATOM 819 C C . SER A 1 101 ? 12.612 -17.561 -9.111 1.00 85.44 101 SER A C 1
ATOM 821 O O . SER A 1 101 ? 11.854 -17.881 -8.190 1.00 85.44 101 SER A O 1
ATOM 823 N N . SER A 1 102 ? 13.555 -16.630 -8.954 1.00 85.44 102 SER A N 1
ATOM 824 C CA . SER A 1 102 ? 13.691 -15.828 -7.734 1.00 85.44 102 SER A CA 1
ATOM 825 C C . SER A 1 102 ? 12.403 -15.064 -7.400 1.00 85.44 102 SER A C 1
ATOM 827 O O . SER A 1 102 ? 12.088 -14.887 -6.225 1.00 85.44 102 SER A O 1
ATOM 829 N N . ALA A 1 103 ? 11.621 -14.675 -8.413 1.00 85.56 103 ALA A N 1
ATOM 830 C CA . ALA A 1 103 ? 10.323 -14.027 -8.258 1.00 85.56 103 ALA A CA 1
ATOM 831 C C . ALA A 1 103 ? 9.317 -14.894 -7.485 1.00 85.56 103 ALA A C 1
ATOM 833 O O . ALA A 1 103 ? 8.727 -14.424 -6.511 1.00 85.56 103 ALA A O 1
ATOM 834 N N . ILE A 1 104 ? 9.155 -16.168 -7.860 1.00 85.69 104 ILE A N 1
ATOM 835 C CA . ILE A 1 104 ? 8.248 -17.090 -7.158 1.00 85.69 104 ILE A CA 1
ATOM 836 C C . ILE A 1 104 ? 8.752 -17.396 -5.748 1.00 85.69 104 ILE A C 1
ATOM 838 O O . ILE A 1 104 ? 7.954 -17.439 -4.810 1.00 85.69 104 ILE A O 1
ATOM 842 N N . PHE A 1 105 ? 10.066 -17.526 -5.561 1.00 87.44 105 PHE A N 1
ATOM 843 C CA . PHE A 1 105 ? 10.644 -17.703 -4.229 1.00 87.44 105 PHE A CA 1
ATOM 844 C C . PHE A 1 105 ? 10.361 -16.502 -3.308 1.00 87.44 105 PHE A C 1
ATOM 846 O O . PHE A 1 105 ? 9.890 -16.673 -2.182 1.00 87.44 105 PHE A O 1
ATOM 853 N N . LEU A 1 106 ? 10.563 -15.274 -3.798 1.00 88.94 106 LEU A N 1
ATOM 854 C CA . LEU A 1 106 ? 10.258 -14.043 -3.062 1.00 88.94 106 LEU A CA 1
ATOM 855 C C . LEU A 1 106 ? 8.756 -13.866 -2.808 1.00 88.94 106 LEU A C 1
ATOM 857 O O . LEU A 1 106 ? 8.362 -13.402 -1.734 1.00 88.94 106 LEU A O 1
ATOM 861 N N . LEU A 1 107 ? 7.902 -14.278 -3.747 1.00 88.19 107 LEU A N 1
ATOM 862 C CA . LEU A 1 107 ? 6.457 -14.321 -3.534 1.00 88.19 107 LEU A CA 1
ATOM 863 C C . LEU A 1 107 ? 6.097 -15.301 -2.405 1.00 88.19 107 LEU A C 1
ATOM 865 O O . LEU A 1 107 ? 5.315 -14.965 -1.520 1.00 88.19 107 LEU A O 1
ATOM 869 N N . GLY A 1 108 ? 6.724 -16.480 -2.372 1.00 88.81 108 GLY A N 1
ATOM 870 C CA . GLY A 1 108 ? 6.578 -17.444 -1.280 1.00 88.81 108 GLY A CA 1
ATOM 871 C C . GLY A 1 108 ? 6.981 -16.858 0.076 1.00 88.81 108 GLY A C 1
ATOM 872 O O . GLY A 1 108 ? 6.225 -16.960 1.042 1.00 88.81 108 GLY A O 1
ATOM 873 N N . ILE A 1 109 ? 8.124 -16.166 0.142 1.00 89.69 109 ILE A N 1
ATOM 874 C CA . ILE A 1 109 ? 8.582 -15.479 1.362 1.00 89.69 109 ILE A CA 1
ATOM 875 C C . ILE A 1 109 ? 7.585 -14.404 1.804 1.00 89.69 109 ILE A C 1
ATOM 877 O O . ILE A 1 109 ? 7.253 -14.324 2.986 1.00 89.69 109 ILE A O 1
ATOM 881 N N . THR A 1 110 ? 7.083 -13.581 0.883 1.00 90.00 110 THR A N 1
ATOM 882 C CA . THR A 1 110 ? 6.142 -12.502 1.227 1.00 90.00 110 THR A CA 1
ATOM 883 C C . THR A 1 110 ? 4.777 -13.041 1.664 1.00 90.00 110 THR A C 1
ATOM 885 O O . THR A 1 110 ? 4.188 -12.500 2.601 1.00 90.00 110 THR A O 1
ATOM 888 N N . LEU A 1 111 ? 4.305 -14.154 1.092 1.00 88.94 111 LEU A N 1
ATOM 889 C CA . LEU A 1 111 ? 3.114 -14.871 1.564 1.00 88.94 111 LEU A CA 1
ATOM 890 C C . LEU A 1 111 ? 3.310 -15.465 2.964 1.00 88.94 111 LEU A C 1
ATOM 892 O O . LEU A 1 111 ? 2.429 -15.327 3.814 1.00 88.94 111 LEU A O 1
ATOM 896 N N . LEU A 1 112 ? 4.466 -16.078 3.236 1.00 89.56 112 LEU A N 1
ATOM 897 C CA . LEU A 1 112 ? 4.799 -16.581 4.572 1.00 89.56 112 LEU A CA 1
ATOM 898 C C . LEU A 1 112 ? 4.843 -15.442 5.595 1.00 89.56 112 LEU A C 1
ATOM 900 O O . LEU A 1 112 ? 4.215 -15.532 6.650 1.00 89.56 112 LEU A O 1
ATOM 904 N N . LEU A 1 113 ? 5.515 -14.338 5.263 1.00 90.06 113 LEU A N 1
ATOM 905 C CA . LEU A 1 113 ? 5.563 -13.144 6.103 1.00 90.06 113 LEU A CA 1
ATOM 906 C C . LEU A 1 113 ? 4.153 -12.598 6.356 1.00 90.06 113 LEU A C 1
ATOM 908 O O . LEU A 1 113 ? 3.819 -12.266 7.492 1.00 90.06 113 LEU A O 1
ATOM 912 N N . SER A 1 114 ? 3.292 -12.585 5.338 1.00 89.94 114 SER A N 1
ATOM 913 C CA . SER A 1 114 ? 1.886 -12.199 5.461 1.00 89.94 114 SER A CA 1
ATOM 914 C C . SER A 1 114 ? 1.102 -13.121 6.411 1.00 89.94 114 SER A C 1
ATOM 916 O O . SER A 1 114 ? 0.355 -12.633 7.266 1.00 89.94 114 SER A O 1
ATOM 918 N N . ALA A 1 115 ? 1.326 -14.436 6.346 1.00 87.44 115 ALA A N 1
ATOM 919 C CA . ALA A 1 115 ? 0.712 -15.408 7.248 1.00 87.44 115 ALA A CA 1
ATOM 920 C C . ALA A 1 115 ? 1.114 -15.168 8.717 1.00 87.44 115 ALA A C 1
ATOM 922 O O . ALA A 1 115 ? 0.231 -15.048 9.575 1.00 87.44 115 ALA A O 1
ATOM 923 N N . PHE A 1 116 ? 2.412 -15.006 8.998 1.00 88.25 116 PHE A N 1
ATOM 924 C CA . PHE A 1 116 ? 2.918 -14.654 10.335 1.00 88.25 116 PHE A CA 1
ATOM 925 C C . PHE A 1 116 ? 2.438 -13.273 10.802 1.00 88.25 116 PHE A C 1
ATOM 927 O O . PHE A 1 116 ? 2.116 -13.082 11.973 1.00 88.25 116 PHE A O 1
ATOM 934 N N . TYR A 1 117 ? 2.332 -12.304 9.893 1.00 87.75 117 TYR A N 1
ATOM 935 C CA . TYR A 1 117 ? 1.816 -10.971 10.198 1.00 87.75 117 TYR A CA 1
ATOM 936 C C . TYR A 1 117 ? 0.338 -10.995 10.609 1.00 87.75 117 TYR A C 1
ATOM 938 O O . TYR A 1 117 ? -0.065 -10.295 11.538 1.00 87.75 117 TYR A O 1
ATOM 946 N N . SER A 1 118 ? -0.484 -11.801 9.936 1.00 84.69 118 SER A N 1
ATOM 947 C CA . SER A 1 118 ? -1.929 -11.867 10.186 1.00 84.69 118 SER A CA 1
ATOM 948 C C . SER A 1 118 ? -2.321 -12.600 11.471 1.00 84.69 118 SER A C 1
ATOM 950 O O . SER A 1 118 ? -3.464 -12.472 11.918 1.00 84.69 118 SER A O 1
ATOM 952 N N . GLY A 1 119 ? -1.386 -13.347 12.064 1.00 82.38 119 GLY A N 1
ATOM 953 C CA . GLY A 1 119 ? -1.648 -14.242 13.186 1.00 82.38 119 GLY A CA 1
ATOM 954 C C . GLY A 1 119 ? -2.344 -15.533 12.764 1.00 82.38 119 GLY A C 1
ATOM 955 O O . GLY A 1 119 ? -3.155 -16.064 13.525 1.00 82.38 119 GLY A O 1
ATOM 956 N N . LEU A 1 120 ? -2.062 -16.019 11.545 1.00 83.69 120 LEU A N 1
ATOM 957 C CA . LEU A 1 120 ? -2.462 -17.364 11.115 1.00 83.69 120 LEU A CA 1
ATOM 958 C C . LEU A 1 120 ? -1.828 -18.420 12.031 1.00 83.69 120 LEU A C 1
ATOM 960 O O . LEU A 1 120 ? -2.475 -19.395 12.401 1.00 83.69 120 LEU A O 1
ATOM 964 N N . PHE A 1 121 ? -0.583 -18.166 12.437 1.00 81.56 121 PHE A N 1
ATOM 965 C CA . PHE A 1 121 ? 0.148 -18.918 13.444 1.00 81.56 121 PHE A CA 1
ATOM 966 C C . PHE A 1 121 ? 0.049 -18.184 14.786 1.00 81.56 121 PHE A C 1
ATOM 968 O O . PHE A 1 121 ? 0.609 -17.104 14.958 1.00 81.56 121 PHE A O 1
ATOM 975 N N . SER A 1 122 ? -0.698 -18.745 15.738 1.00 74.31 122 SER A N 1
ATOM 976 C CA . SER A 1 122 ? -1.041 -18.065 16.997 1.00 74.31 122 SER A CA 1
ATOM 977 C C . SER A 1 122 ? 0.132 -17.879 17.961 1.00 74.31 122 SER A C 1
ATOM 979 O O . SER A 1 122 ? 0.046 -17.047 18.856 1.00 74.31 122 SER A O 1
ATOM 981 N N . TYR A 1 123 ? 1.210 -18.648 17.801 1.00 78.38 123 TYR A N 1
ATOM 982 C CA . TYR A 1 123 ? 2.382 -18.609 18.681 1.00 78.38 123 TYR A CA 1
ATOM 983 C C . TYR A 1 123 ? 3.344 -17.459 18.361 1.00 78.38 123 TYR A C 1
ATOM 985 O O . TYR A 1 123 ? 4.155 -17.093 19.207 1.00 78.38 123 TYR A O 1
ATOM 993 N N . PHE A 1 124 ? 3.279 -16.892 17.152 1.00 80.75 124 PHE A N 1
ATOM 994 C CA . PHE A 1 124 ? 4.184 -15.827 16.732 1.00 80.75 124 PHE A CA 1
ATOM 995 C C . PHE A 1 124 ? 3.506 -14.890 15.731 1.00 80.75 124 PHE A C 1
ATOM 997 O O . PHE A 1 124 ? 3.371 -15.206 14.548 1.00 80.75 124 PHE A O 1
ATOM 1004 N N . ILE A 1 125 ? 3.079 -13.724 16.223 1.00 86.25 125 ILE A N 1
ATOM 1005 C CA . ILE A 1 125 ? 2.335 -12.731 15.446 1.00 86.25 125 ILE A CA 1
ATOM 1006 C C . ILE A 1 125 ? 3.222 -11.504 15.232 1.00 86.25 125 ILE A C 1
ATOM 1008 O O . ILE A 1 125 ? 3.343 -10.642 16.100 1.00 86.25 125 ILE A O 1
ATOM 1012 N N . LEU A 1 126 ? 3.825 -11.399 14.044 1.00 86.19 126 LEU A N 1
ATOM 1013 C CA . LEU A 1 126 ? 4.796 -10.341 13.723 1.00 86.19 126 LEU A CA 1
ATOM 1014 C C . LEU A 1 126 ? 4.228 -8.922 13.872 1.00 86.19 126 LEU A C 1
ATOM 1016 O O . LEU A 1 126 ? 4.963 -7.989 14.187 1.00 86.19 126 LEU A O 1
ATOM 1020 N N . ARG A 1 127 ? 2.917 -8.753 13.657 1.00 83.19 127 ARG A N 1
ATOM 1021 C CA . ARG A 1 127 ? 2.229 -7.463 13.802 1.00 83.19 127 ARG A CA 1
ATOM 1022 C C . ARG A 1 127 ? 2.280 -6.914 15.232 1.00 83.19 127 ARG A C 1
ATOM 1024 O O . ARG A 1 127 ? 2.189 -5.702 15.402 1.00 83.19 127 ARG A O 1
ATOM 1031 N N . GLU A 1 128 ? 2.378 -7.782 16.235 1.00 85.38 128 GLU A N 1
ATOM 1032 C CA . GLU A 1 128 ? 2.333 -7.390 17.649 1.00 85.38 128 GLU A CA 1
ATOM 1033 C C . GLU A 1 128 ? 3.694 -6.901 18.165 1.00 85.38 128 GLU A C 1
ATOM 1035 O O . GLU A 1 128 ? 3.769 -6.309 19.242 1.00 85.38 128 GLU A O 1
ATOM 1040 N N . ILE A 1 129 ? 4.766 -7.102 17.388 1.00 86.94 129 ILE A N 1
ATOM 1041 C CA . ILE A 1 129 ? 6.105 -6.624 17.727 1.00 86.94 129 ILE A CA 1
ATOM 1042 C C . ILE A 1 129 ? 6.131 -5.090 17.607 1.00 86.94 129 ILE A C 1
ATOM 1044 O O . ILE A 1 129 ? 5.849 -4.556 16.525 1.00 86.94 129 ILE A O 1
ATOM 1048 N N . PRO A 1 130 ? 6.495 -4.365 18.683 1.00 86.19 130 PRO A N 1
ATOM 1049 C CA . PRO A 1 130 ? 6.500 -2.910 18.674 1.00 86.19 130 PRO A CA 1
ATOM 1050 C C . PRO A 1 130 ? 7.371 -2.340 17.550 1.00 86.19 130 PRO A C 1
ATOM 1052 O O . PRO A 1 130 ? 8.445 -2.868 17.272 1.00 86.19 130 PRO A O 1
ATOM 1055 N N . PHE A 1 131 ? 6.923 -1.247 16.922 1.00 87.88 131 PHE A N 1
ATOM 1056 C CA . PHE A 1 131 ? 7.613 -0.528 15.830 1.00 87.88 131 PHE A CA 1
ATOM 1057 C C . PHE A 1 131 ? 7.781 -1.288 14.500 1.00 87.88 131 PHE A C 1
ATOM 1059 O O . PHE A 1 131 ? 8.037 -0.666 13.470 1.00 87.88 131 PHE A O 1
ATOM 1066 N N . LEU A 1 132 ? 7.604 -2.609 14.483 1.00 89.94 132 LEU A N 1
ATOM 1067 C CA . LEU A 1 132 ? 7.936 -3.443 13.328 1.00 89.94 132 LEU A CA 1
ATOM 1068 C C . LEU A 1 132 ? 6.837 -3.451 12.249 1.00 89.94 132 LEU A C 1
ATOM 1070 O O . LEU A 1 132 ? 7.118 -3.668 11.069 1.00 89.94 132 LEU A O 1
ATOM 1074 N N . LYS A 1 133 ? 5.588 -3.161 12.637 1.00 90.25 133 LYS A N 1
ATOM 1075 C CA . LYS A 1 133 ? 4.400 -3.213 11.767 1.00 90.25 133 LYS A CA 1
ATOM 1076 C C . LYS A 1 133 ? 4.581 -2.438 10.455 1.00 90.25 133 LYS A C 1
ATOM 1078 O O . LYS A 1 133 ? 4.391 -3.007 9.382 1.00 90.25 133 LYS A O 1
ATOM 1083 N N . ALA A 1 134 ? 4.974 -1.166 10.539 1.00 92.44 134 ALA A N 1
ATOM 1084 C CA . ALA A 1 134 ? 5.123 -0.295 9.372 1.00 92.44 134 ALA A CA 1
ATOM 1085 C C . ALA A 1 134 ? 6.224 -0.785 8.416 1.00 92.44 134 ALA A C 1
ATOM 1087 O O . ALA A 1 134 ? 6.027 -0.796 7.203 1.00 92.44 134 ALA A O 1
ATOM 1088 N N . LEU A 1 135 ? 7.350 -1.249 8.968 1.00 93.75 135 LEU A N 1
ATOM 1089 C CA . LEU A 1 135 ? 8.493 -1.747 8.202 1.00 93.75 135 LEU A CA 1
ATOM 1090 C C . LEU A 1 135 ? 8.163 -3.046 7.450 1.00 93.75 135 LEU A C 1
ATOM 1092 O O . LEU A 1 135 ? 8.476 -3.178 6.271 1.00 93.75 135 LEU A O 1
ATOM 1096 N N . LEU A 1 136 ? 7.488 -3.995 8.105 1.00 93.31 136 LEU A N 1
ATOM 1097 C CA . LEU A 1 136 ? 7.094 -5.253 7.462 1.00 93.31 136 LEU A CA 1
ATOM 1098 C C . LEU A 1 136 ? 6.125 -5.019 6.308 1.00 93.31 136 LEU A C 1
ATOM 1100 O O . LEU A 1 136 ? 6.278 -5.617 5.242 1.00 93.31 136 LEU A O 1
ATOM 1104 N N . VAL A 1 137 ? 5.136 -4.145 6.510 1.00 93.31 137 VAL A N 1
ATOM 1105 C CA . VAL A 1 137 ? 4.164 -3.815 5.466 1.00 93.31 137 VAL A CA 1
ATOM 1106 C C . VAL A 1 137 ? 4.857 -3.102 4.306 1.00 93.31 137 VAL A C 1
ATOM 1108 O O . VAL A 1 137 ? 4.663 -3.512 3.163 1.00 93.31 137 VAL A O 1
ATOM 1111 N N . SER A 1 138 ? 5.703 -2.098 4.564 1.00 96.44 138 SER A N 1
ATOM 1112 C CA . SER A 1 138 ? 6.364 -1.350 3.490 1.00 96.44 138 SER A CA 1
ATOM 1113 C C . SER A 1 138 ? 7.308 -2.220 2.655 1.00 96.44 138 SER A C 1
ATOM 1115 O O . SER A 1 138 ? 7.262 -2.154 1.427 1.00 96.44 138 SER A O 1
ATOM 1117 N N . ILE A 1 139 ? 8.097 -3.090 3.295 1.00 95.56 139 ILE A N 1
ATOM 1118 C CA . ILE A 1 139 ? 8.987 -4.037 2.609 1.00 95.56 139 ILE A CA 1
ATOM 1119 C C . ILE A 1 139 ? 8.181 -5.049 1.792 1.00 95.56 139 ILE A C 1
ATOM 1121 O O . ILE A 1 139 ? 8.532 -5.323 0.648 1.00 95.56 139 ILE A O 1
ATOM 1125 N N . SER A 1 140 ? 7.080 -5.574 2.337 1.00 95.25 140 SER A N 1
ATOM 1126 C CA . SER A 1 140 ? 6.244 -6.547 1.619 1.00 95.25 140 SER A CA 1
ATOM 1127 C C . SER A 1 140 ? 5.648 -5.950 0.346 1.00 95.25 140 SER A C 1
ATOM 1129 O O . SER A 1 140 ? 5.741 -6.555 -0.720 1.00 95.25 140 SER A O 1
ATOM 1131 N N . TRP A 1 141 ? 5.085 -4.741 0.440 1.00 96.31 141 TRP A N 1
ATOM 1132 C CA . TRP A 1 141 ? 4.546 -4.028 -0.720 1.00 96.31 141 TRP A CA 1
ATOM 1133 C C . TRP A 1 141 ? 5.638 -3.708 -1.742 1.00 96.31 141 TRP A C 1
ATOM 1135 O O . TRP A 1 141 ? 5.431 -3.901 -2.937 1.00 96.31 141 TRP A O 1
ATOM 1145 N N . PHE A 1 142 ? 6.819 -3.296 -1.281 1.00 96.19 142 PHE A N 1
ATOM 1146 C CA . PHE A 1 142 ? 7.958 -3.027 -2.148 1.00 96.19 142 PHE A CA 1
ATOM 1147 C C . PHE A 1 142 ? 8.435 -4.261 -2.918 1.00 96.19 142 PHE A C 1
ATOM 1149 O O . PHE A 1 142 ? 8.598 -4.190 -4.137 1.00 96.19 142 PHE A O 1
ATOM 1156 N N . ILE A 1 143 ? 8.625 -5.394 -2.236 1.00 93.69 143 ILE A N 1
ATOM 1157 C CA . ILE A 1 143 ? 9.068 -6.634 -2.881 1.00 93.69 143 ILE A CA 1
ATOM 1158 C C . ILE A 1 143 ? 8.058 -7.049 -3.951 1.00 93.69 143 ILE A C 1
ATOM 1160 O O . ILE A 1 143 ? 8.435 -7.286 -5.098 1.00 93.69 143 ILE A O 1
ATOM 1164 N N . VAL A 1 144 ? 6.776 -7.098 -3.582 1.00 93.12 144 VAL A N 1
ATOM 1165 C CA . VAL A 1 144 ? 5.717 -7.635 -4.439 1.00 93.12 144 VAL A CA 1
ATOM 1166 C C . VAL A 1 144 ? 5.427 -6.729 -5.635 1.00 93.12 144 VAL A C 1
ATOM 1168 O O . VAL A 1 144 ? 5.318 -7.227 -6.750 1.00 93.12 144 VAL A O 1
ATOM 1171 N N . LEU A 1 145 ? 5.323 -5.412 -5.440 1.00 93.19 145 LEU A N 1
ATOM 1172 C CA . LEU A 1 145 ? 4.921 -4.499 -6.514 1.00 93.19 145 LEU A CA 1
ATOM 1173 C C . LEU A 1 145 ? 6.074 -3.953 -7.341 1.00 93.19 145 LEU A C 1
ATOM 1175 O O . LEU A 1 145 ? 5.869 -3.660 -8.513 1.00 93.19 145 LEU A O 1
ATOM 1179 N N . VAL A 1 146 ? 7.251 -3.756 -6.745 1.00 92.38 146 VAL A N 1
ATOM 1180 C CA . VAL A 1 146 ? 8.354 -3.033 -7.394 1.00 92.38 146 VAL A CA 1
ATOM 1181 C C . VAL A 1 146 ? 9.499 -3.974 -7.720 1.00 92.38 146 VAL A C 1
ATOM 1183 O O . VAL A 1 146 ? 9.936 -4.025 -8.863 1.00 92.38 146 VAL A O 1
ATOM 1186 N N . TYR A 1 147 ? 9.997 -4.720 -6.734 1.00 91.50 147 TYR A N 1
ATOM 1187 C CA . TYR A 1 147 ? 11.188 -5.539 -6.945 1.00 91.50 147 TYR A CA 1
ATOM 1188 C C . TYR A 1 147 ? 10.917 -6.700 -7.906 1.00 91.50 147 TYR A C 1
ATOM 1190 O O . TYR A 1 147 ? 11.599 -6.812 -8.920 1.00 91.50 147 TYR A O 1
ATOM 1198 N N . ILE A 1 148 ? 9.902 -7.529 -7.628 1.00 89.31 148 ILE A N 1
ATOM 1199 C CA . ILE A 1 148 ? 9.553 -8.676 -8.482 1.00 89.31 148 ILE A CA 1
ATOM 1200 C C . ILE A 1 148 ? 9.236 -8.199 -9.902 1.00 89.31 148 ILE A C 1
ATOM 1202 O O . ILE A 1 148 ? 9.786 -8.723 -10.868 1.00 89.31 148 ILE A O 1
ATOM 1206 N N . SER A 1 149 ? 8.397 -7.173 -10.014 1.00 86.19 149 SER A N 1
ATOM 1207 C CA . SER A 1 149 ? 7.908 -6.670 -11.294 1.00 86.19 149 SER A CA 1
ATOM 1208 C C . SER A 1 149 ? 9.032 -6.106 -12.171 1.00 86.19 149 SER A C 1
ATOM 1210 O O . SER A 1 149 ? 9.098 -6.424 -13.353 1.00 86.19 149 SER A O 1
ATOM 1212 N N . LYS A 1 150 ? 9.974 -5.350 -11.591 1.00 83.88 150 LYS A N 1
ATOM 1213 C CA . LYS A 1 150 ? 11.117 -4.791 -12.326 1.00 83.88 150 LYS A CA 1
ATOM 1214 C C . LYS A 1 150 ? 12.242 -5.785 -12.552 1.00 83.88 150 LYS A C 1
ATOM 1216 O O . LYS A 1 150 ? 12.901 -5.700 -13.577 1.00 83.88 150 LYS A O 1
ATOM 1221 N N . SER A 1 151 ? 12.442 -6.748 -11.652 1.00 78.94 151 SER A N 1
ATOM 1222 C CA . SER A 1 151 ? 13.428 -7.821 -11.855 1.00 78.94 151 SER A CA 1
ATOM 1223 C C . SER A 1 151 ? 13.122 -8.680 -13.089 1.00 78.94 151 SER A C 1
ATOM 1225 O O . SER A 1 151 ? 14.013 -9.331 -13.630 1.00 78.94 151 SER A O 1
ATOM 1227 N N . TYR A 1 152 ? 11.874 -8.644 -13.564 1.00 74.44 152 TYR A N 1
ATOM 1228 C CA . TYR A 1 152 ? 11.451 -9.255 -14.812 1.00 74.44 152 TYR A CA 1
ATOM 1229 C C . TYR A 1 152 ? 11.723 -8.319 -15.997 1.00 74.44 152 TYR A C 1
ATOM 1231 O O . TYR A 1 152 ? 10.886 -7.511 -16.388 1.00 74.44 152 TYR A O 1
ATOM 1239 N N . GLY A 1 153 ? 12.926 -8.416 -16.564 1.00 63.19 153 GLY A N 1
ATOM 1240 C CA . GLY A 1 153 ? 13.267 -7.780 -17.842 1.00 63.19 153 GLY A CA 1
ATOM 1241 C C . GLY A 1 153 ? 13.655 -6.298 -17.787 1.00 63.19 153 GLY A C 1
ATOM 1242 O O . GLY A 1 153 ? 13.977 -5.739 -18.834 1.00 63.19 153 GLY A O 1
ATOM 1243 N N . HIS A 1 154 ? 13.691 -5.664 -16.607 1.00 67.69 154 HIS A N 1
ATOM 1244 C CA . HIS A 1 154 ? 14.098 -4.263 -16.463 1.00 67.69 154 HIS A CA 1
ATOM 1245 C C . HIS A 1 154 ? 15.239 -4.067 -15.464 1.00 67.69 154 HIS A C 1
ATOM 1247 O O . HIS A 1 154 ? 15.396 -4.780 -14.475 1.00 67.69 154 HIS A O 1
ATOM 1253 N N . ASN A 1 155 ? 16.047 -3.035 -15.712 1.00 72.75 155 ASN A N 1
ATOM 1254 C CA . ASN A 1 155 ? 17.100 -2.653 -14.784 1.00 72.75 155 ASN A CA 1
ATOM 1255 C C . ASN A 1 155 ? 16.469 -1.983 -13.565 1.00 72.75 155 ASN A C 1
ATOM 1257 O O . ASN A 1 155 ? 16.011 -0.843 -13.637 1.00 72.75 155 ASN A O 1
ATOM 1261 N N . PHE A 1 156 ? 16.460 -2.699 -12.446 1.00 83.31 156 PHE A N 1
ATOM 1262 C CA . PHE A 1 156 ? 16.170 -2.138 -11.136 1.00 83.31 156 PHE A CA 1
ATOM 1263 C C . PHE A 1 156 ? 17.181 -1.019 -10.827 1.00 83.31 156 PHE A C 1
ATOM 1265 O O . PHE A 1 156 ? 18.393 -1.232 -10.870 1.00 83.31 156 PHE A O 1
ATOM 1272 N N . GLN A 1 157 ? 16.692 0.188 -10.547 1.00 87.25 157 GLN A N 1
ATOM 1273 C CA . GLN A 1 157 ? 17.518 1.378 -10.327 1.00 87.25 157 GLN A CA 1
ATOM 1274 C C . GLN A 1 157 ? 17.519 1.772 -8.849 1.00 87.25 157 GLN A C 1
ATOM 1276 O O . GLN A 1 157 ? 16.525 1.589 -8.154 1.00 87.25 157 GLN A O 1
ATOM 1281 N N . TYR A 1 158 ? 18.584 2.422 -8.369 1.00 87.69 158 TYR A N 1
ATOM 1282 C CA . TYR A 1 158 ? 18.654 2.909 -6.981 1.00 87.69 158 TYR A CA 1
ATOM 1283 C C . TYR A 1 158 ? 17.458 3.784 -6.577 1.00 87.69 158 TYR A C 1
ATOM 1285 O O . TYR A 1 158 ? 16.951 3.686 -5.463 1.00 87.69 158 TYR A O 1
ATOM 1293 N N . ILE A 1 159 ? 16.953 4.606 -7.495 1.00 90.19 159 ILE A N 1
ATOM 1294 C CA . ILE A 1 159 ? 15.779 5.455 -7.260 1.00 90.19 159 ILE A CA 1
ATOM 1295 C C . ILE A 1 159 ? 14.482 4.644 -7.040 1.00 90.19 159 ILE A C 1
ATOM 1297 O O . ILE A 1 159 ? 13.526 5.166 -6.467 1.00 90.19 159 ILE A O 1
ATOM 1301 N N . ASP A 1 160 ? 14.433 3.353 -7.387 1.00 92.38 160 ASP A N 1
ATOM 1302 C CA . ASP A 1 160 ? 13.300 2.478 -7.053 1.00 92.38 160 ASP A CA 1
ATOM 1303 C C . ASP A 1 160 ? 13.141 2.284 -5.544 1.00 92.38 160 ASP A C 1
ATOM 1305 O O . ASP A 1 160 ? 12.016 2.147 -5.069 1.00 92.38 160 ASP A O 1
ATOM 1309 N N . PHE A 1 161 ? 14.209 2.417 -4.751 1.00 95.12 161 PHE A N 1
ATOM 1310 C CA . PHE A 1 161 ? 14.089 2.427 -3.291 1.00 95.12 161 PHE A CA 1
ATOM 1311 C C . PHE A 1 161 ? 13.235 3.589 -2.761 1.00 95.12 161 PHE A C 1
ATOM 1313 O O . PHE A 1 161 ? 12.735 3.505 -1.640 1.00 95.12 161 PHE A O 1
ATOM 1320 N N . SER A 1 162 ? 12.970 4.633 -3.560 1.00 96.38 162 SER A N 1
ATOM 1321 C CA . SER A 1 162 ? 12.008 5.676 -3.179 1.00 96.38 162 SER A CA 1
ATOM 1322 C C . SER A 1 162 ? 10.599 5.120 -2.936 1.00 96.38 162 SER A C 1
ATOM 1324 O O . SER A 1 162 ? 9.875 5.656 -2.101 1.00 96.38 162 SER A O 1
ATOM 1326 N N . PHE A 1 163 ? 10.214 4.003 -3.562 1.00 96.88 163 PHE A N 1
ATOM 1327 C CA . PHE A 1 163 ? 8.916 3.373 -3.312 1.00 96.88 163 PHE A CA 1
ATOM 1328 C C . PHE A 1 163 ? 8.774 2.814 -1.887 1.00 96.88 163 PHE A C 1
ATOM 1330 O O . PHE A 1 163 ? 7.653 2.718 -1.390 1.00 96.88 163 PHE A O 1
ATOM 1337 N N . LEU A 1 164 ? 9.870 2.523 -1.173 1.00 98.00 164 LEU A N 1
ATOM 1338 C CA . LEU A 1 164 ? 9.788 2.201 0.259 1.00 98.00 164 LEU A CA 1
ATOM 1339 C C . LEU A 1 164 ? 9.242 3.383 1.067 1.00 98.00 164 LEU A C 1
ATOM 1341 O O . LEU A 1 164 ? 8.469 3.168 1.997 1.00 98.00 164 LEU A O 1
ATOM 1345 N N . ILE A 1 165 ? 9.587 4.621 0.690 1.00 98.19 165 ILE A N 1
ATOM 1346 C CA . ILE A 1 165 ? 9.065 5.841 1.326 1.00 98.19 165 ILE A CA 1
ATOM 1347 C C . ILE A 1 165 ? 7.560 5.947 1.082 1.00 98.19 165 ILE A C 1
ATOM 1349 O O . ILE A 1 165 ? 6.814 6.209 2.023 1.00 98.19 165 ILE A O 1
ATOM 1353 N N . LEU A 1 166 ? 7.106 5.687 -0.151 1.00 98.12 166 LEU A N 1
ATOM 1354 C CA . LEU A 1 166 ? 5.681 5.655 -0.496 1.00 98.12 166 LEU A CA 1
ATOM 1355 C C . LEU A 1 166 ? 4.923 4.639 0.367 1.00 98.12 166 LEU A C 1
ATOM 1357 O O . LEU A 1 166 ? 3.940 4.990 1.021 1.00 98.12 166 LEU A O 1
ATOM 1361 N N . PHE A 1 167 ? 5.373 3.381 0.389 1.00 98.12 167 PHE A N 1
ATOM 1362 C CA . PHE A 1 167 ? 4.664 2.337 1.126 1.00 98.12 167 PHE A CA 1
ATOM 1363 C C . PHE A 1 167 ? 4.726 2.549 2.636 1.00 98.12 167 PHE A C 1
ATOM 1365 O O . PHE A 1 167 ? 3.745 2.275 3.319 1.00 98.12 167 PHE A O 1
ATOM 1372 N N . TYR A 1 168 ? 5.826 3.095 3.156 1.00 97.88 168 TYR A N 1
ATOM 1373 C CA . TYR A 1 168 ? 5.925 3.486 4.559 1.00 97.88 168 TYR A CA 1
ATOM 1374 C C . TYR A 1 168 ? 4.996 4.658 4.900 1.00 97.88 168 TYR A C 1
ATOM 1376 O O . TYR A 1 168 ? 4.344 4.645 5.939 1.00 97.88 168 TYR A O 1
ATOM 1384 N N . ALA A 1 169 ? 4.858 5.654 4.020 1.00 97.81 169 ALA A N 1
ATOM 1385 C CA . ALA A 1 169 ? 3.890 6.731 4.211 1.00 97.81 169 ALA A CA 1
ATOM 1386 C C . ALA A 1 169 ? 2.465 6.163 4.305 1.00 97.81 169 ALA A C 1
ATOM 1388 O O . ALA A 1 169 ? 1.729 6.493 5.234 1.00 97.81 169 ALA A O 1
ATOM 1389 N N . LEU A 1 170 ? 2.100 5.253 3.398 1.00 96.56 170 LEU A N 1
ATOM 1390 C CA . LEU A 1 170 ? 0.789 4.598 3.357 1.00 96.56 170 LEU A CA 1
ATOM 1391 C C . LEU A 1 170 ? 0.441 3.803 4.625 1.00 96.56 170 LEU A C 1
ATOM 1393 O O . LEU A 1 170 ? -0.742 3.674 4.956 1.00 96.56 170 LEU A O 1
ATOM 1397 N N . THR A 1 171 ? 1.428 3.319 5.387 1.00 95.62 171 THR A N 1
ATOM 1398 C CA . THR A 1 171 ? 1.135 2.643 6.659 1.00 95.62 171 THR A CA 1
ATOM 1399 C C . THR A 1 171 ? 0.603 3.604 7.718 1.00 95.62 171 THR A C 1
ATOM 1401 O O . THR A 1 171 ? -0.122 3.164 8.600 1.00 95.62 171 THR A O 1
ATOM 1404 N N . LEU A 1 172 ? 0.880 4.910 7.634 1.00 95.69 172 LEU A N 1
ATOM 1405 C CA . LEU A 1 172 ? 0.440 5.898 8.626 1.00 95.69 172 LEU A CA 1
ATOM 1406 C C . LEU A 1 172 ? -1.091 6.054 8.692 1.00 95.69 172 LEU A C 1
ATOM 1408 O O . LEU A 1 172 ? -1.652 5.829 9.769 1.00 95.69 172 LEU A O 1
ATOM 1412 N N . PRO A 1 173 ? -1.809 6.388 7.597 1.00 94.25 173 PRO A N 1
ATOM 1413 C CA . PRO A 1 173 ? -3.270 6.396 7.617 1.00 94.25 173 PRO A CA 1
ATOM 1414 C C . PRO A 1 173 ? -3.842 4.987 7.829 1.00 94.25 173 PRO A C 1
ATOM 1416 O O . PRO A 1 173 ? -4.920 4.851 8.410 1.00 94.25 173 PRO A O 1
ATOM 1419 N N . SER A 1 174 ? -3.124 3.932 7.420 1.00 91.81 174 SER A N 1
ATOM 1420 C CA . SER A 1 174 ? -3.537 2.552 7.687 1.00 91.81 174 SER A CA 1
ATOM 1421 C C . SER A 1 174 ? -3.531 2.202 9.174 1.00 91.81 174 SER A C 1
ATOM 1423 O O . SER A 1 174 ? -4.507 1.651 9.671 1.00 91.81 174 SER A O 1
ATOM 1425 N N . ASP A 1 175 ? -2.480 2.555 9.902 1.00 92.38 175 ASP A N 1
ATOM 1426 C CA . ASP A 1 175 ? -2.381 2.342 11.345 1.00 92.38 175 ASP A CA 1
ATOM 1427 C C . ASP A 1 175 ? -3.339 3.253 12.111 1.00 92.38 175 ASP A C 1
ATOM 1429 O O . ASP A 1 175 ? -3.884 2.862 13.142 1.00 92.38 175 ASP A O 1
ATOM 1433 N N . LEU A 1 176 ? -3.631 4.439 11.573 1.00 91.50 176 LEU A N 1
ATOM 1434 C CA . LEU A 1 176 ? -4.617 5.340 12.153 1.00 91.50 176 LEU A CA 1
ATOM 1435 C C . LEU A 1 176 ? -6.042 4.753 12.116 1.00 91.50 176 LEU A C 1
ATOM 1437 O O . LEU A 1 176 ? -6.810 5.000 13.044 1.00 91.50 176 LEU A O 1
ATOM 1441 N N . LYS A 1 177 ? -6.385 3.934 11.104 1.00 87.25 177 LYS A N 1
ATOM 1442 C CA . LYS A 1 177 ? -7.652 3.167 11.063 1.00 87.25 177 LYS A CA 1
ATOM 1443 C C . LYS A 1 177 ? -7.770 2.206 12.248 1.00 87.25 177 LYS A C 1
ATOM 1445 O O . LYS A 1 177 ? -8.859 2.019 12.789 1.00 87.25 177 LYS A O 1
ATOM 1450 N N . ASP A 1 178 ? -6.643 1.628 12.653 1.00 85.19 178 ASP A N 1
ATOM 1451 C CA . ASP A 1 178 ? -6.576 0.576 13.663 1.00 85.19 178 ASP A CA 1
ATOM 1452 C C . ASP A 1 178 ? -6.317 1.109 15.084 1.00 85.19 178 ASP A C 1
ATOM 1454 O O . ASP A 1 178 ? -6.447 0.351 16.041 1.00 85.19 178 ASP A O 1
ATOM 1458 N N . ILE A 1 179 ? -6.022 2.404 15.261 1.00 86.19 179 ILE A N 1
ATOM 1459 C CA . ILE A 1 179 ? -5.565 2.983 16.541 1.00 86.19 179 ILE A CA 1
ATOM 1460 C C . ILE A 1 179 ? -6.502 2.718 17.732 1.00 86.19 179 ILE A C 1
ATOM 1462 O O . ILE A 1 179 ? -6.042 2.619 18.864 1.00 86.19 179 ILE A O 1
ATOM 1466 N N . LYS A 1 180 ? -7.814 2.594 17.488 1.00 81.94 180 LYS A N 1
ATOM 1467 C CA . LYS A 1 180 ? -8.825 2.329 18.531 1.00 81.94 180 LYS A CA 1
ATOM 1468 C C . LYS A 1 180 ? -8.884 0.862 18.968 1.00 81.94 180 LYS A C 1
ATOM 1470 O O . LYS A 1 180 ? -9.487 0.568 19.994 1.00 81.94 180 LYS A O 1
ATOM 1475 N N . PHE A 1 181 ? -8.327 -0.044 18.169 1.00 80.38 181 PHE A N 1
ATOM 1476 C CA . PHE A 1 181 ? -8.408 -1.493 18.364 1.00 80.38 181 PHE A CA 1
ATOM 1477 C C . PHE A 1 181 ? -7.041 -2.115 18.655 1.00 80.38 181 PHE A C 1
ATOM 1479 O O . PHE A 1 181 ? -6.977 -3.154 19.307 1.00 80.38 181 PHE A O 1
ATOM 1486 N N . ASP A 1 182 ? -5.962 -1.493 18.176 1.00 84.81 182 ASP A N 1
ATOM 1487 C CA . ASP A 1 182 ? -4.597 -1.944 18.416 1.00 84.81 182 ASP A CA 1
ATOM 1488 C C . ASP A 1 182 ? -4.193 -1.657 19.879 1.00 84.81 182 ASP A C 1
ATOM 1490 O O . ASP A 1 182 ? -4.292 -0.510 20.332 1.00 84.81 182 ASP A O 1
ATOM 1494 N N . PRO A 1 183 ? -3.710 -2.667 20.632 1.00 86.81 183 PRO A N 1
ATOM 1495 C CA . PRO A 1 183 ? -3.165 -2.475 21.970 1.00 86.81 183 PRO A CA 1
ATOM 1496 C C . PRO A 1 183 ? -2.076 -1.398 22.015 1.00 86.81 183 PRO A C 1
ATOM 1498 O O . PRO A 1 183 ? -1.258 -1.279 21.100 1.00 86.81 183 PRO A O 1
ATOM 1501 N N . ALA A 1 184 ? -2.009 -0.649 23.119 1.00 87.62 184 ALA A N 1
ATOM 1502 C CA . ALA A 1 184 ? -1.036 0.435 23.290 1.00 87.62 184 ALA A CA 1
ATOM 1503 C C . ALA A 1 184 ? 0.430 -0.035 23.187 1.00 87.62 184 ALA A C 1
ATOM 1505 O O . ALA A 1 184 ? 1.302 0.729 22.774 1.00 87.62 184 ALA A O 1
ATOM 1506 N N . PHE A 1 185 ? 0.709 -1.302 23.520 1.00 89.38 185 PHE A N 1
ATOM 1507 C CA . PHE A 1 185 ? 2.061 -1.856 23.451 1.00 89.38 185 PHE A CA 1
ATOM 1508 C C . PHE A 1 185 ? 2.578 -2.050 22.018 1.00 89.38 185 PHE A C 1
ATOM 1510 O O . PHE A 1 185 ? 3.787 -2.173 21.852 1.00 89.38 185 PHE A O 1
ATOM 1517 N N . PHE A 1 186 ? 1.719 -2.015 20.987 1.00 88.62 186 PHE A N 1
ATOM 1518 C CA . PHE A 1 186 ? 2.158 -2.100 19.585 1.00 88.62 186 PHE A CA 1
ATOM 1519 C C . PHE A 1 186 ? 3.037 -0.908 19.171 1.00 88.62 186 PHE A C 1
ATOM 1521 O O . PHE A 1 186 ? 3.795 -1.016 18.207 1.00 88.62 186 PHE A O 1
ATOM 1528 N N . LYS A 1 187 ? 2.956 0.228 19.885 1.00 90.75 187 LYS A N 1
ATOM 1529 C CA . LYS A 1 187 ? 3.772 1.436 19.655 1.00 90.75 187 LYS A CA 1
ATOM 1530 C C . LYS A 1 187 ? 3.840 1.834 18.171 1.00 90.75 187 LYS A C 1
ATOM 1532 O O . LYS A 1 187 ? 4.906 2.145 17.640 1.00 90.75 187 LYS A O 1
ATOM 1537 N N . THR A 1 188 ? 2.696 1.807 17.489 1.00 92.38 188 THR A N 1
ATOM 1538 C CA . THR A 1 188 ? 2.585 2.308 16.110 1.00 92.38 188 THR A CA 1
ATOM 1539 C C . THR A 1 188 ? 2.828 3.815 16.080 1.00 92.38 188 THR A C 1
ATOM 1541 O O . THR A 1 188 ? 2.600 4.513 17.070 1.00 92.38 188 THR A O 1
ATOM 1544 N N . ILE A 1 189 ? 3.253 4.355 14.937 1.00 93.38 189 ILE A N 1
ATOM 1545 C CA . ILE A 1 189 ? 3.534 5.793 14.820 1.00 93.38 189 ILE A CA 1
ATOM 1546 C C . ILE A 1 189 ? 2.313 6.636 15.231 1.00 93.38 189 ILE A C 1
ATOM 1548 O O . ILE A 1 189 ? 2.485 7.523 16.069 1.00 93.38 189 ILE A O 1
ATOM 1552 N N . PRO A 1 190 ? 1.076 6.345 14.772 1.00 93.06 190 PRO A N 1
ATOM 1553 C CA . PRO A 1 190 ? -0.109 7.059 15.247 1.00 93.06 190 PRO A CA 1
ATOM 1554 C C . PRO A 1 190 ? -0.354 7.010 16.754 1.00 93.06 190 PRO A C 1
ATOM 1556 O O . PRO A 1 1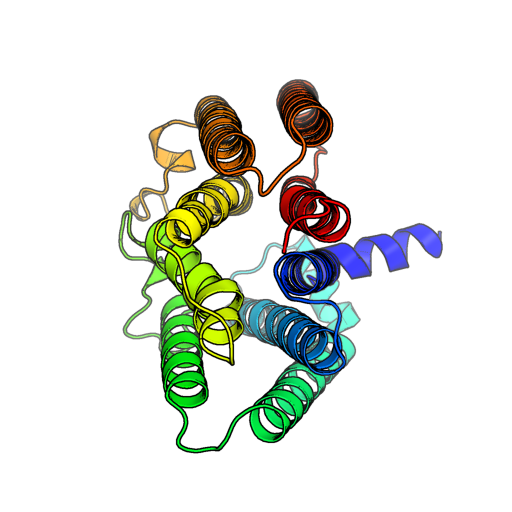90 ? -0.823 8.005 17.304 1.00 93.06 190 PRO A O 1
ATOM 1559 N N . GLN A 1 191 ? -0.011 5.913 17.436 1.00 94.06 191 GLN A N 1
ATOM 1560 C CA . GLN A 1 191 ? -0.112 5.827 18.899 1.00 94.06 191 GLN A CA 1
ATOM 1561 C C . GLN A 1 191 ? 0.919 6.722 19.605 1.00 94.06 191 GLN A C 1
ATOM 1563 O O . GLN A 1 191 ? 0.628 7.253 20.672 1.00 94.06 191 GLN A O 1
ATOM 1568 N N . LEU A 1 192 ? 2.102 6.914 19.014 1.00 94.56 192 LEU A N 1
ATOM 1569 C CA . LEU A 1 192 ? 3.200 7.674 19.623 1.00 94.56 192 LEU A CA 1
ATOM 1570 C C . LEU A 1 192 ? 3.076 9.185 19.416 1.00 94.56 192 LEU A C 1
ATOM 1572 O O . LEU A 1 192 ? 3.335 9.957 20.336 1.00 94.56 192 LEU A O 1
ATOM 1576 N N . ILE A 1 193 ? 2.713 9.621 18.206 1.00 95.62 193 ILE A N 1
ATOM 1577 C CA . ILE A 1 193 ? 2.707 11.051 17.847 1.00 95.62 193 ILE A CA 1
ATOM 1578 C C . ILE A 1 193 ? 1.298 11.635 17.689 1.00 95.62 193 ILE A C 1
ATOM 1580 O O . ILE A 1 193 ? 1.145 12.854 17.585 1.00 95.62 193 ILE A O 1
ATOM 1584 N N . GLY A 1 194 ? 0.267 10.789 17.703 1.00 93.62 194 GLY A N 1
ATOM 1585 C CA . GLY A 1 194 ? -1.128 11.183 17.548 1.00 93.62 194 GLY A CA 1
ATOM 1586 C C . GLY A 1 194 ? -1.549 11.426 16.095 1.00 93.62 194 GLY A C 1
ATOM 1587 O O . GLY A 1 194 ? -0.738 11.665 15.199 1.00 93.62 194 GLY A O 1
ATOM 1588 N N . SER A 1 195 ? -2.865 11.423 15.873 1.00 92.25 195 SER A N 1
ATOM 1589 C CA . SER A 1 195 ? -3.494 11.468 14.544 1.00 92.25 195 SER A CA 1
ATOM 1590 C C . SER A 1 195 ? -3.027 12.631 13.663 1.00 92.25 195 SER A C 1
ATOM 1592 O O . SER A 1 195 ? -2.639 12.425 12.513 1.00 92.25 195 SER A O 1
ATOM 1594 N N . LYS A 1 196 ? -3.023 13.854 14.209 1.00 93.81 196 LYS A N 1
ATOM 1595 C CA . LYS A 1 196 ? -2.639 15.069 13.477 1.00 93.81 196 LYS A CA 1
ATOM 1596 C C . LYS A 1 196 ? -1.193 15.000 12.992 1.00 93.81 196 LYS A C 1
ATOM 1598 O O . LYS A 1 196 ? -0.937 15.254 11.818 1.00 93.81 196 LYS A O 1
ATOM 1603 N N . LYS A 1 197 ? -0.252 14.641 13.873 1.00 96.56 197 LYS A N 1
ATOM 1604 C CA . LYS A 1 197 ? 1.171 14.577 13.513 1.00 96.56 197 LYS A CA 1
ATOM 1605 C C . LYS A 1 197 ? 1.445 13.438 12.529 1.00 96.56 197 LYS A C 1
ATOM 1607 O O . LYS A 1 197 ? 2.252 13.623 11.627 1.00 96.56 197 LYS A O 1
ATOM 1612 N N . SER A 1 198 ? 0.735 12.312 12.629 1.00 96.25 198 SER A N 1
ATOM 1613 C CA . SER A 1 198 ? 0.862 11.210 11.665 1.00 96.25 198 SER A CA 1
ATOM 1614 C C . SER A 1 198 ? 0.421 11.579 10.257 1.00 96.25 198 SER A C 1
ATOM 1616 O O . SER A 1 198 ? 1.098 11.203 9.308 1.00 96.25 198 SER A O 1
ATOM 1618 N N . LEU A 1 199 ? -0.666 12.336 10.094 1.00 95.94 199 LEU A N 1
ATOM 1619 C CA . LEU A 1 199 ? -1.098 12.764 8.759 1.00 95.94 199 LEU A CA 1
ATOM 1620 C C . LEU A 1 199 ? -0.219 13.878 8.179 1.00 95.94 199 LEU A C 1
ATOM 1622 O O . LEU A 1 199 ? -0.003 13.926 6.971 1.00 95.94 199 LEU A O 1
ATOM 1626 N N . ILE A 1 200 ? 0.344 14.743 9.027 1.00 97.12 200 ILE A N 1
ATOM 1627 C CA . ILE A 1 200 ? 1.384 15.686 8.591 1.00 97.12 200 ILE A CA 1
ATOM 1628 C C . ILE A 1 200 ? 2.613 14.909 8.103 1.00 97.12 200 ILE A C 1
ATOM 1630 O O . ILE A 1 200 ? 3.091 15.169 7.002 1.00 97.12 200 ILE A O 1
ATOM 1634 N N . LEU A 1 201 ? 3.081 13.919 8.872 1.00 98.12 201 LEU A N 1
ATOM 1635 C CA . LEU A 1 201 ? 4.206 13.067 8.483 1.00 98.12 201 LEU A CA 1
ATOM 1636 C C . LEU A 1 201 ? 3.925 12.304 7.180 1.00 98.12 201 LEU A C 1
ATOM 1638 O O . LEU A 1 201 ? 4.800 12.240 6.324 1.00 98.12 201 LEU A O 1
ATOM 1642 N N . PHE A 1 202 ? 2.704 11.794 6.993 1.00 98.06 202 PHE A N 1
ATOM 1643 C CA . PHE A 1 202 ? 2.265 11.198 5.730 1.00 98.06 202 PHE A CA 1
ATOM 1644 C C . PHE A 1 202 ? 2.472 12.159 4.553 1.00 98.06 202 PHE A C 1
ATOM 1646 O O . PHE A 1 202 ? 3.145 11.795 3.593 1.00 98.06 202 PHE A O 1
ATOM 1653 N N . ASN A 1 203 ? 1.977 13.398 4.641 1.00 98.06 203 ASN A N 1
ATOM 1654 C CA . ASN A 1 203 ? 2.145 14.377 3.561 1.00 98.06 203 ASN A CA 1
ATOM 1655 C C . ASN A 1 203 ? 3.616 14.744 3.320 1.00 98.06 203 ASN A C 1
ATOM 1657 O O . ASN A 1 203 ? 4.011 14.908 2.170 1.00 98.06 203 ASN A O 1
ATOM 1661 N N . VAL A 1 204 ? 4.434 14.839 4.375 1.00 98.56 204 VAL A N 1
ATOM 1662 C CA . VAL A 1 204 ? 5.879 15.108 4.254 1.00 98.56 204 VAL A CA 1
ATOM 1663 C C . VAL A 1 204 ? 6.588 13.976 3.509 1.00 98.56 204 VAL A C 1
ATOM 1665 O O . VAL A 1 204 ? 7.341 14.235 2.573 1.00 98.56 204 VAL A O 1
ATOM 1668 N N . LEU A 1 205 ? 6.323 12.720 3.876 1.00 98.56 205 LEU A N 1
ATOM 1669 C CA . LEU A 1 205 ? 6.910 11.560 3.202 1.00 98.56 205 LEU A CA 1
ATOM 1670 C C . LEU A 1 205 ? 6.428 11.443 1.751 1.00 98.56 205 LEU A C 1
ATOM 1672 O O . LEU A 1 205 ? 7.231 11.159 0.864 1.00 98.56 205 LEU A O 1
ATOM 1676 N N . MET A 1 206 ? 5.147 11.722 1.491 1.00 98.38 206 MET A N 1
ATOM 1677 C CA . MET A 1 206 ? 4.601 11.771 0.132 1.00 98.38 206 MET A CA 1
ATOM 1678 C C . MET A 1 206 ? 5.255 12.874 -0.702 1.00 98.38 206 MET A C 1
ATOM 1680 O O . MET A 1 206 ? 5.648 12.619 -1.837 1.00 98.38 206 MET A O 1
ATOM 1684 N N . ALA A 1 207 ? 5.435 14.076 -0.147 1.00 98.44 207 ALA A N 1
ATOM 1685 C CA . ALA A 1 207 ? 6.138 15.165 -0.820 1.00 98.44 207 ALA A CA 1
ATOM 1686 C C . ALA A 1 207 ? 7.583 14.774 -1.154 1.00 98.44 207 ALA A C 1
ATOM 1688 O O . ALA A 1 207 ? 8.039 15.016 -2.269 1.00 98.44 207 ALA A O 1
ATOM 1689 N N . PHE A 1 208 ? 8.281 14.118 -0.223 1.00 98.44 208 PHE A N 1
ATOM 1690 C CA . PHE A 1 208 ? 9.646 13.647 -0.444 1.00 98.44 208 PHE A CA 1
ATOM 1691 C C . PHE A 1 208 ? 9.719 12.573 -1.540 1.00 98.44 208 PHE A C 1
ATOM 1693 O O . PHE A 1 208 ? 10.532 12.689 -2.455 1.00 98.44 208 PHE A O 1
ATOM 1700 N N . PHE A 1 209 ? 8.825 11.579 -1.521 1.00 98.31 209 PHE A N 1
ATOM 1701 C CA . PHE A 1 209 ? 8.712 10.569 -2.580 1.00 98.31 209 PHE A CA 1
ATOM 1702 C C . PHE A 1 209 ? 8.463 11.195 -3.963 1.00 98.31 209 PHE A C 1
ATOM 1704 O O . PHE A 1 209 ? 9.139 10.846 -4.937 1.00 98.31 209 PHE A O 1
ATOM 1711 N N . LEU A 1 210 ? 7.511 12.129 -4.051 1.00 97.44 210 LEU A N 1
ATOM 1712 C CA . LEU A 1 210 ? 7.168 12.814 -5.296 1.00 97.44 210 LEU A CA 1
ATOM 1713 C C . LEU A 1 210 ? 8.337 13.669 -5.798 1.00 97.44 210 LEU A C 1
ATOM 1715 O O . LEU A 1 210 ? 8.662 13.614 -6.980 1.00 97.44 210 LEU A O 1
ATOM 1719 N N . LEU A 1 211 ? 9.014 14.400 -4.907 1.00 97.44 211 LEU A N 1
ATOM 1720 C CA . LEU A 1 211 ? 10.181 15.217 -5.242 1.00 97.44 211 LEU A CA 1
ATOM 1721 C C . LEU A 1 211 ? 11.316 14.371 -5.828 1.00 97.44 211 LEU A C 1
ATOM 1723 O O . LEU A 1 211 ? 11.850 14.721 -6.879 1.00 97.44 211 LEU A O 1
ATOM 1727 N N . LEU A 1 212 ? 11.649 13.242 -5.192 1.00 96.81 212 LEU A N 1
ATOM 1728 C CA . LEU A 1 212 ? 12.679 12.328 -5.691 1.00 96.81 212 LEU A CA 1
ATOM 1729 C C . LEU A 1 212 ? 12.351 11.840 -7.109 1.00 96.81 212 LEU A C 1
ATOM 1731 O O . LEU A 1 212 ? 13.220 11.856 -7.980 1.00 96.81 212 LEU A O 1
ATOM 1735 N N . ASN A 1 213 ? 11.100 11.460 -7.373 1.00 95.00 213 ASN A N 1
ATOM 1736 C CA . ASN A 1 213 ? 10.692 10.978 -8.694 1.00 95.00 213 ASN A CA 1
ATOM 1737 C C . ASN A 1 213 ? 10.567 12.102 -9.739 1.00 95.00 213 ASN A C 1
ATOM 1739 O O . ASN A 1 213 ? 10.832 11.854 -10.915 1.00 95.00 213 ASN A O 1
ATOM 1743 N N . CYS A 1 214 ? 10.260 13.337 -9.334 1.00 94.38 214 CYS A N 1
ATOM 1744 C CA . CYS A 1 214 ? 10.321 14.514 -10.205 1.00 94.38 214 CYS A CA 1
ATOM 1745 C C . CYS A 1 214 ? 11.755 14.851 -10.625 1.00 94.38 214 CYS A C 1
ATOM 1747 O O . CYS A 1 214 ? 12.013 15.033 -11.811 1.00 94.38 214 CYS A O 1
ATOM 1749 N N . ILE A 1 215 ? 12.695 14.911 -9.673 1.00 94.56 215 ILE A N 1
ATOM 1750 C CA . ILE A 1 215 ? 14.109 15.232 -9.948 1.00 94.56 215 ILE A CA 1
ATOM 1751 C C . ILE A 1 215 ? 14.729 14.188 -10.883 1.00 94.56 215 ILE A C 1
ATOM 1753 O O . ILE A 1 215 ? 15.512 14.527 -11.764 1.00 94.56 215 ILE A O 1
ATOM 1757 N N . ASN A 1 216 ? 14.328 12.923 -10.740 1.00 92.69 216 ASN A N 1
ATOM 1758 C CA . ASN A 1 216 ? 14.762 11.835 -11.616 1.00 92.69 216 ASN A CA 1
ATOM 1759 C C . ASN A 1 216 ? 13.960 11.747 -12.930 1.00 92.69 216 ASN A C 1
ATOM 1761 O O . ASN A 1 216 ? 14.124 10.795 -13.688 1.00 92.69 216 ASN A O 1
ATOM 1765 N N . GLY A 1 217 ? 13.074 12.710 -13.208 1.00 91.19 217 GLY A N 1
ATOM 1766 C CA . GLY A 1 217 ? 12.319 12.798 -14.459 1.00 91.19 217 GLY A CA 1
ATOM 1767 C C . GLY A 1 217 ? 11.289 11.687 -14.685 1.00 91.19 217 GLY A C 1
ATOM 1768 O O . GLY A 1 217 ? 10.827 11.531 -15.812 1.00 91.19 217 GLY A O 1
ATOM 1769 N N . ARG A 1 218 ? 10.937 10.922 -13.644 1.00 90.94 218 ARG A N 1
ATOM 1770 C CA . ARG A 1 218 ? 9.968 9.814 -13.698 1.00 90.94 218 ARG A CA 1
ATOM 1771 C C . ARG A 1 218 ? 8.523 10.271 -13.533 1.00 90.94 218 ARG A C 1
ATOM 1773 O O . ARG A 1 218 ? 7.614 9.600 -14.003 1.00 90.94 218 ARG A O 1
ATOM 1780 N N . LEU A 1 219 ? 8.319 11.395 -12.847 1.00 93.12 219 LEU A N 1
ATOM 1781 C CA . LEU A 1 219 ? 7.011 12.017 -12.664 1.00 93.12 219 LEU A CA 1
ATOM 1782 C C . LEU A 1 219 ? 7.030 13.468 -13.135 1.00 93.12 219 LEU A C 1
A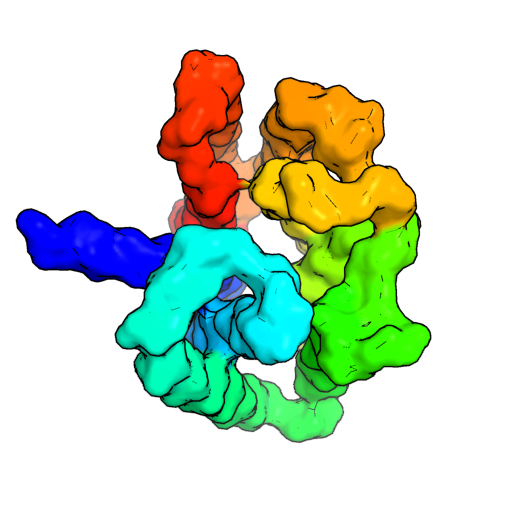TOM 1784 O O . LEU A 1 219 ? 7.995 14.201 -12.914 1.00 93.12 219 LEU A O 1
ATOM 1788 N N . ASN A 1 220 ? 5.929 13.897 -13.749 1.00 93.94 220 ASN A N 1
ATOM 1789 C CA . ASN A 1 220 ? 5.726 15.294 -14.108 1.00 93.94 220 ASN A CA 1
ATOM 1790 C C . ASN A 1 220 ? 5.564 16.177 -12.856 1.00 93.94 220 ASN A C 1
ATOM 1792 O O . ASN A 1 220 ? 4.784 15.867 -11.955 1.00 93.94 220 ASN A O 1
ATOM 1796 N N . PHE A 1 221 ? 6.253 17.319 -12.834 1.00 94.12 221 PHE A N 1
ATOM 1797 C CA . PHE A 1 221 ? 6.238 18.254 -11.709 1.00 94.12 221 PHE A CA 1
ATOM 1798 C C . PHE A 1 221 ? 4.835 18.783 -11.363 1.00 94.12 221 PHE A C 1
ATOM 1800 O O . PHE A 1 221 ? 4.437 18.749 -10.198 1.00 94.12 221 PHE A O 1
ATOM 1807 N N . PHE A 1 222 ? 4.055 19.217 -12.359 1.00 94.88 222 PHE A N 1
ATOM 1808 C CA . PHE A 1 222 ? 2.693 19.721 -12.146 1.00 94.88 222 PHE A CA 1
ATOM 1809 C C . PHE A 1 222 ? 1.749 18.622 -11.658 1.00 94.88 222 PHE A C 1
ATOM 1811 O O . PHE A 1 222 ? 0.909 18.858 -10.783 1.00 94.88 222 PHE A O 1
ATOM 1818 N N . TYR A 1 223 ? 1.912 17.406 -12.181 1.00 95.12 223 TYR A N 1
ATOM 1819 C CA . TYR A 1 223 ? 1.144 16.256 -11.720 1.00 95.12 223 TYR A CA 1
ATOM 1820 C C . TYR A 1 223 ? 1.456 15.931 -10.252 1.00 95.12 223 TYR A C 1
ATOM 1822 O O . TYR A 1 223 ? 0.544 15.795 -9.439 1.00 95.12 223 TYR A O 1
ATOM 1830 N N . SER A 1 224 ? 2.734 15.920 -9.875 1.00 96.25 224 SER A N 1
ATOM 1831 C CA . SER A 1 224 ? 3.171 15.720 -8.490 1.00 96.25 224 SER A CA 1
ATOM 1832 C C . SER A 1 224 ? 2.646 16.793 -7.532 1.00 96.25 224 SER A C 1
ATOM 1834 O O . SER A 1 224 ? 2.178 16.456 -6.443 1.00 96.25 224 SER A O 1
ATOM 1836 N N . ILE A 1 225 ? 2.642 18.071 -7.932 1.00 97.00 225 ILE A N 1
ATOM 1837 C CA . ILE A 1 225 ? 2.009 19.145 -7.144 1.00 97.00 225 ILE A CA 1
ATOM 1838 C C . ILE A 1 225 ? 0.515 18.867 -6.960 1.00 97.00 225 ILE A C 1
ATOM 1840 O O . ILE A 1 225 ? -0.001 19.005 -5.852 1.00 97.00 225 ILE A O 1
ATOM 1844 N N . SER A 1 226 ? -0.174 18.436 -8.017 1.00 96.62 226 SER A N 1
ATOM 1845 C CA . SER A 1 226 ? -1.610 18.139 -7.969 1.00 96.62 226 SER A CA 1
ATOM 1846 C C . SER A 1 226 ? -1.927 17.003 -6.991 1.00 96.62 226 SER A C 1
ATOM 1848 O O . SER A 1 226 ? -2.863 17.122 -6.198 1.00 96.62 226 SER A O 1
ATOM 1850 N N . ILE A 1 227 ? -1.112 15.938 -6.977 1.00 96.88 227 ILE A N 1
ATOM 1851 C CA . ILE A 1 227 ? -1.224 14.857 -5.984 1.00 96.88 227 ILE A CA 1
ATOM 1852 C C . ILE A 1 227 ? -1.043 15.416 -4.572 1.00 96.88 227 ILE A C 1
ATOM 1854 O O . ILE A 1 227 ? -1.863 15.151 -3.693 1.00 96.88 227 ILE A O 1
ATOM 1858 N N . LEU A 1 228 ? 0.020 16.189 -4.338 1.00 97.69 228 LEU A N 1
ATOM 1859 C CA . LEU A 1 228 ? 0.332 16.702 -3.007 1.00 97.69 228 LEU A CA 1
ATOM 1860 C C . LEU A 1 228 ? -0.770 17.633 -2.483 1.00 97.69 228 LEU A C 1
ATOM 1862 O O . LEU A 1 228 ? -1.200 17.486 -1.339 1.00 97.69 228 LEU A O 1
ATOM 1866 N N . LEU A 1 229 ? -1.276 18.540 -3.322 1.00 97.69 229 LEU A N 1
ATOM 1867 C CA . LEU A 1 229 ? -2.395 19.418 -2.979 1.00 97.69 229 LEU A CA 1
ATOM 1868 C C . LEU A 1 229 ? -3.648 18.613 -2.628 1.00 97.69 229 LEU A C 1
ATOM 1870 O O . LEU A 1 229 ? -4.274 18.881 -1.603 1.00 97.69 229 LEU A O 1
ATOM 1874 N N . PHE A 1 230 ? -3.982 17.591 -3.421 1.00 97.06 230 PHE A N 1
ATOM 1875 C CA . PHE A 1 230 ? -5.100 16.699 -3.121 1.00 97.06 230 PHE A CA 1
ATOM 1876 C C . PHE A 1 230 ? -4.948 16.032 -1.744 1.00 97.06 230 PHE A C 1
ATOM 1878 O O . PHE A 1 230 ? -5.893 16.034 -0.956 1.00 97.06 230 PHE A O 1
ATOM 1885 N N . LEU A 1 231 ? -3.763 15.511 -1.412 1.00 96.69 231 LEU A N 1
ATOM 1886 C CA . LEU A 1 231 ? -3.501 14.842 -0.131 1.00 96.69 231 LEU A CA 1
ATOM 1887 C C . LEU A 1 231 ? -3.525 15.795 1.072 1.00 96.69 231 LEU A C 1
ATOM 1889 O O . LEU A 1 231 ? -4.044 15.439 2.138 1.00 96.69 231 LEU A O 1
ATOM 1893 N N . ILE A 1 232 ? -3.034 17.024 0.899 1.00 96.81 232 ILE A N 1
ATOM 1894 C CA . ILE A 1 232 ? -3.126 18.079 1.914 1.00 96.81 232 ILE A CA 1
ATOM 1895 C C . ILE A 1 232 ? -4.594 18.433 2.163 1.00 96.81 232 ILE A C 1
ATOM 1897 O O . ILE A 1 232 ? -5.029 18.446 3.314 1.00 96.81 232 ILE A O 1
ATOM 1901 N N . LEU A 1 233 ? -5.381 18.651 1.106 1.00 95.69 233 LEU A N 1
ATOM 1902 C CA . LEU A 1 233 ? -6.814 18.932 1.218 1.00 95.69 233 LEU A CA 1
ATOM 1903 C C . LEU A 1 233 ? -7.568 17.773 1.878 1.00 95.69 233 LEU A C 1
ATOM 1905 O O . LEU A 1 233 ? -8.409 18.002 2.748 1.00 95.69 233 LEU A O 1
ATOM 1909 N N . LEU A 1 234 ? -7.223 16.530 1.533 1.00 94.25 234 LEU A N 1
ATOM 1910 C CA . LEU A 1 234 ? -7.785 15.333 2.155 1.00 94.25 234 LEU A CA 1
ATOM 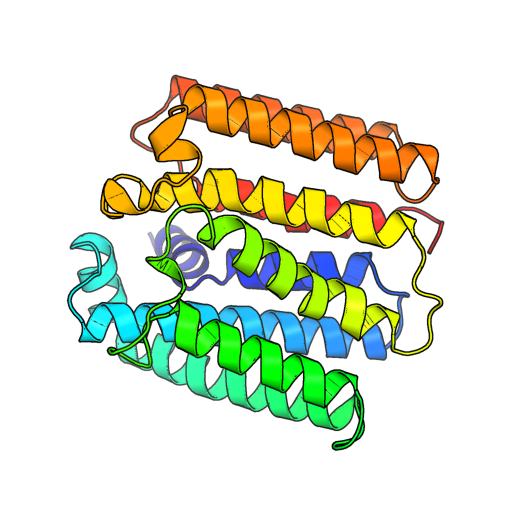1911 C C . LEU A 1 234 ? -7.480 15.282 3.659 1.00 94.25 234 LEU A C 1
ATOM 1913 O O . LEU A 1 234 ? -8.360 14.996 4.471 1.00 94.25 234 LEU A O 1
ATOM 1917 N N . THR A 1 235 ? -6.246 15.619 4.037 1.00 94.19 235 THR A N 1
ATOM 1918 C CA . THR A 1 235 ? -5.808 15.704 5.435 1.00 94.19 235 THR A CA 1
ATOM 1919 C C . THR A 1 235 ? -6.553 16.795 6.194 1.00 94.19 235 THR A C 1
ATOM 1921 O O . THR A 1 235 ? -7.056 16.545 7.288 1.00 94.19 235 THR A O 1
ATOM 1924 N N . LEU A 1 236 ? -6.671 17.993 5.619 1.00 93.12 236 LEU A N 1
ATOM 1925 C CA . LEU A 1 236 ? -7.419 19.099 6.219 1.00 93.12 236 LEU A CA 1
ATOM 1926 C C . LEU A 1 236 ? -8.887 18.723 6.418 1.00 93.12 236 LEU A C 1
ATOM 1928 O O . LEU A 1 236 ? -9.431 18.910 7.504 1.00 93.12 236 LEU A O 1
ATOM 1932 N N . TYR A 1 237 ? -9.511 18.118 5.408 1.00 92.00 237 TYR A N 1
ATOM 1933 C CA . TYR A 1 237 ? -10.895 17.672 5.495 1.00 92.00 237 TYR A CA 1
ATOM 1934 C C . TYR A 1 237 ? -11.098 16.604 6.582 1.00 92.00 237 TYR A C 1
ATOM 1936 O O . TYR A 1 237 ? -12.063 16.690 7.345 1.00 92.00 237 TYR A O 1
ATOM 1944 N N . TYR A 1 238 ? -10.170 15.649 6.728 1.00 90.75 238 TYR A N 1
ATOM 1945 C CA . TYR A 1 238 ? -10.187 14.699 7.846 1.00 90.75 238 TYR A CA 1
ATOM 1946 C C . TYR A 1 238 ? -10.117 15.408 9.204 1.00 90.75 238 TYR A C 1
ATOM 1948 O O . TYR A 1 238 ? -10.930 15.128 10.086 1.00 90.75 238 TYR A O 1
ATOM 1956 N N . LEU A 1 239 ? -9.178 16.344 9.371 1.00 89.06 239 LEU A N 1
ATOM 1957 C CA . LEU A 1 239 ? -8.982 17.058 10.636 1.00 89.06 239 LEU A CA 1
ATOM 1958 C C . LEU A 1 239 ? -10.191 17.924 11.018 1.00 89.06 239 LEU A C 1
ATOM 1960 O O . LEU A 1 239 ? -10.468 18.071 12.205 1.00 89.06 239 LEU A O 1
ATOM 1964 N N . LEU A 1 240 ? -10.929 18.448 10.035 1.00 87.88 240 LEU A N 1
ATOM 1965 C CA . LEU A 1 240 ? -12.138 19.244 10.262 1.00 87.88 240 LEU A CA 1
ATOM 1966 C C . LEU A 1 240 ? -13.380 18.390 10.566 1.00 87.88 240 LEU A C 1
ATOM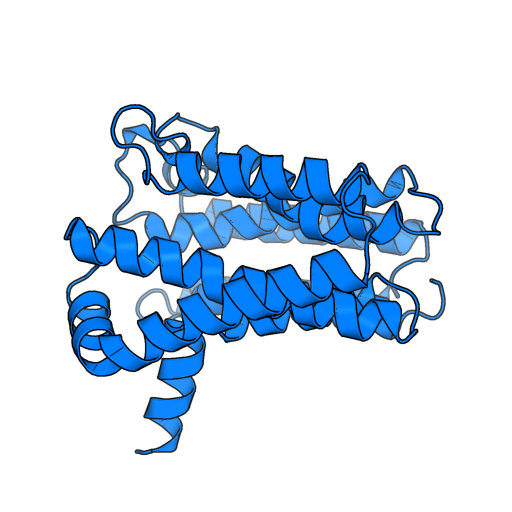 1968 O O . LEU A 1 240 ? -14.232 18.814 11.342 1.00 87.88 240 LEU A O 1
ATOM 1972 N N . LYS A 1 241 ? -13.513 17.198 9.963 1.00 80.25 241 LYS A N 1
ATOM 1973 C CA . LYS A 1 241 ? -14.764 16.409 9.981 1.00 80.25 241 LYS A CA 1
ATOM 1974 C C . LYS A 1 241 ? -14.692 15.075 10.739 1.00 80.25 241 LYS A C 1
ATOM 1976 O O . LYS A 1 241 ? -15.687 14.354 10.746 1.00 80.25 241 LYS A O 1
ATOM 1981 N N . SER A 1 242 ? -13.537 14.760 11.341 1.00 65.38 242 SER A N 1
ATOM 1982 C CA . SER A 1 242 ? -13.149 13.672 12.273 1.00 65.38 242 SER A CA 1
ATOM 1983 C C . SER A 1 242 ? -14.075 12.445 12.444 1.00 65.38 242 SER A C 1
ATOM 1985 O O . SER A 1 242 ? -13.617 11.314 12.308 1.00 65.38 242 SER A O 1
ATOM 1987 N N . SER A 1 243 ? -15.369 12.610 12.730 1.00 59.38 243 SER A N 1
ATOM 1988 C CA . SER A 1 243 ? -16.293 11.521 13.078 1.00 59.38 243 SER A CA 1
ATOM 1989 C C . SER A 1 243 ? -16.855 10.704 11.903 1.00 59.38 243 SER A C 1
ATOM 1991 O O . SER A 1 243 ? -17.324 9.592 12.134 1.00 59.38 243 SER A O 1
ATOM 1993 N N . SER A 1 244 ? -16.817 11.200 10.659 1.00 62.12 244 SER A N 1
ATOM 1994 C CA . SER A 1 244 ? -17.460 10.533 9.497 1.00 62.12 244 SER A CA 1
ATOM 1995 C C . SER A 1 244 ? -16.525 10.209 8.327 1.00 62.12 244 SER A C 1
ATOM 1997 O O . SER A 1 244 ? -16.960 9.676 7.303 1.00 62.12 244 SER A O 1
ATOM 1999 N N . PHE A 1 245 ? -15.241 10.545 8.448 1.00 76.44 245 PHE A N 1
ATOM 2000 C CA . PHE A 1 245 ? -14.299 10.429 7.344 1.00 76.44 245 PHE A CA 1
ATOM 2001 C C . PHE A 1 245 ? -13.731 9.010 7.202 1.00 76.44 245 PHE A C 1
ATOM 2003 O O . PHE A 1 245 ? -13.273 8.404 8.169 1.00 76.44 245 PHE A O 1
ATOM 2010 N N . ARG A 1 246 ? -13.710 8.506 5.964 1.00 81.88 246 ARG A N 1
ATOM 2011 C CA . ARG A 1 246 ? -13.123 7.211 5.601 1.00 81.88 246 ARG A CA 1
ATOM 2012 C C . ARG A 1 246 ? -11.632 7.351 5.345 1.00 81.88 246 ARG A C 1
ATOM 2014 O O . ARG A 1 246 ? -11.225 7.817 4.284 1.00 81.88 246 ARG A O 1
ATOM 2021 N N . LEU A 1 247 ? -10.819 6.917 6.302 1.00 86.00 247 LEU A N 1
ATOM 2022 C CA . LEU A 1 247 ? -9.362 6.879 6.158 1.00 86.00 247 LEU A CA 1
ATOM 2023 C C . LEU A 1 247 ? -8.900 5.969 5.003 1.00 86.00 247 LEU A C 1
ATOM 2025 O O . LEU A 1 247 ? -7.786 6.127 4.520 1.00 86.00 247 LEU A O 1
ATOM 2029 N N . GLU A 1 248 ? -9.751 5.068 4.502 1.00 86.69 248 GLU A N 1
ATOM 2030 C CA . GLU A 1 248 ? -9.508 4.293 3.278 1.00 86.69 248 GLU A CA 1
ATOM 2031 C C . GLU A 1 248 ? -9.335 5.173 2.033 1.00 86.69 248 GLU A C 1
ATOM 2033 O O . GLU A 1 248 ? -8.742 4.731 1.059 1.00 86.69 248 GLU A O 1
ATOM 2038 N N . LEU A 1 249 ? -9.796 6.429 2.046 1.00 91.00 249 LEU A N 1
ATOM 2039 C CA . LEU A 1 249 ? -9.574 7.354 0.931 1.00 91.00 249 LEU A CA 1
ATOM 2040 C C . LEU A 1 249 ? -8.098 7.720 0.743 1.00 91.00 249 LEU A C 1
ATOM 2042 O O . LEU A 1 249 ? -7.714 8.090 -0.362 1.00 91.00 249 LEU A O 1
ATOM 2046 N N . PHE A 1 250 ? -7.255 7.579 1.772 1.00 93.38 250 PHE A N 1
ATOM 2047 C CA . PHE A 1 250 ? -5.810 7.759 1.611 1.00 93.38 250 PHE A CA 1
ATOM 2048 C C . PHE A 1 250 ? -5.184 6.682 0.717 1.00 93.38 250 PHE A C 1
ATOM 2050 O O . PHE A 1 250 ? -4.185 6.959 0.051 1.00 93.38 250 PHE A O 1
ATOM 2057 N N . ASP A 1 251 ? -5.811 5.505 0.608 1.00 92.25 251 ASP A N 1
ATOM 2058 C CA . ASP A 1 251 ? -5.375 4.439 -0.300 1.00 92.25 251 ASP A CA 1
ATOM 2059 C C . ASP A 1 251 ? -5.520 4.876 -1.781 1.00 92.25 251 ASP A C 1
ATOM 2061 O O . ASP A 1 251 ? -4.862 4.322 -2.660 1.00 92.25 251 ASP A O 1
ATOM 2065 N N . PHE A 1 252 ? -6.290 5.944 -2.072 1.00 94.81 252 PHE A N 1
ATOM 2066 C CA . PHE A 1 252 ? -6.375 6.554 -3.409 1.00 94.81 252 PHE A CA 1
ATOM 2067 C C . PHE A 1 252 ? -5.038 7.114 -3.905 1.00 94.81 252 PHE A C 1
ATOM 2069 O O . PHE A 1 252 ? -4.840 7.259 -5.110 1.00 94.81 252 PHE A O 1
ATOM 2076 N N . SER A 1 253 ? -4.102 7.407 -2.999 1.00 95.94 253 SER A N 1
ATOM 2077 C CA . SER A 1 253 ? -2.749 7.819 -3.381 1.00 95.94 253 SER A CA 1
ATOM 2078 C C . SER A 1 253 ? -2.050 6.787 -4.274 1.00 95.94 253 SER A C 1
ATOM 2080 O O . SER A 1 253 ? -1.320 7.196 -5.169 1.00 95.94 253 SER A O 1
ATOM 2082 N N . LEU A 1 254 ? -2.330 5.483 -4.124 1.00 96.56 254 LEU A N 1
ATOM 2083 C CA . LEU A 1 254 ? -1.814 4.449 -5.032 1.00 96.56 254 LEU A CA 1
ATOM 2084 C C . LEU A 1 254 ? -2.322 4.640 -6.464 1.00 96.56 254 LEU A C 1
ATOM 2086 O O . LEU A 1 254 ? -1.539 4.547 -7.405 1.00 96.56 254 LEU A O 1
ATOM 2090 N N . VAL A 1 255 ? -3.613 4.958 -6.624 1.00 97.44 255 VAL A N 1
ATOM 2091 C CA . VAL A 1 255 ? -4.216 5.242 -7.936 1.00 97.44 255 VAL A CA 1
ATOM 2092 C C . VAL A 1 255 ? -3.566 6.477 -8.545 1.00 97.44 255 VAL A C 1
ATOM 2094 O O . VAL A 1 255 ? -3.117 6.429 -9.683 1.00 97.44 255 VAL A O 1
ATOM 2097 N N . LEU A 1 256 ? -3.486 7.571 -7.784 1.00 97.06 256 LEU A N 1
ATOM 2098 C CA . LEU A 1 256 ? -2.908 8.826 -8.262 1.00 97.06 256 LEU A CA 1
ATOM 2099 C C . LEU A 1 256 ? -1.445 8.658 -8.674 1.00 97.06 256 LEU A C 1
ATOM 2101 O O . LEU A 1 256 ? -1.064 9.075 -9.760 1.00 97.06 256 LEU A O 1
ATOM 2105 N N . VAL A 1 257 ? -0.630 8.011 -7.840 1.00 96.56 257 VAL A N 1
ATOM 2106 C CA . VAL A 1 257 ? 0.772 7.743 -8.169 1.00 96.56 257 VAL A CA 1
ATOM 2107 C C . VAL A 1 257 ? 0.868 6.845 -9.403 1.00 96.56 257 VAL A C 1
ATOM 2109 O O . VAL A 1 257 ? 1.601 7.186 -10.325 1.00 96.56 257 VAL A O 1
ATOM 2112 N N . GLY A 1 258 ? 0.090 5.759 -9.466 1.00 95.44 258 GLY A N 1
ATOM 2113 C CA . GLY A 1 258 ? 0.042 4.861 -10.622 1.00 95.44 258 GLY A CA 1
ATOM 2114 C C . GLY A 1 258 ? -0.282 5.578 -11.929 1.00 95.44 258 GLY A C 1
ATOM 2115 O O . GLY A 1 258 ? 0.468 5.468 -12.892 1.00 95.44 258 GLY A O 1
ATOM 2116 N N . LEU A 1 259 ? -1.346 6.385 -11.947 1.00 95.38 259 LEU A N 1
ATOM 2117 C CA . LEU A 1 259 ? -1.703 7.203 -13.109 1.00 95.38 259 LEU A CA 1
ATOM 2118 C C . LEU A 1 259 ? -0.606 8.218 -13.455 1.00 95.38 259 LEU A C 1
ATOM 2120 O O . LEU A 1 259 ? -0.350 8.468 -14.629 1.00 95.38 259 LEU A O 1
ATOM 2124 N N . GLY A 1 260 ? 0.066 8.776 -12.448 1.00 94.12 260 GLY A N 1
ATOM 2125 C CA . GLY A 1 260 ? 1.200 9.669 -12.650 1.00 94.12 260 GLY A CA 1
ATOM 2126 C C . GLY A 1 260 ? 2.337 9.019 -13.415 1.00 94.12 260 GLY A C 1
ATOM 2127 O O . GLY A 1 260 ? 2.842 9.628 -14.354 1.00 94.12 260 GLY A O 1
ATOM 2128 N N . PHE A 1 261 ? 2.713 7.793 -13.055 1.00 92.25 261 PHE A N 1
ATOM 2129 C CA . PHE A 1 261 ? 3.722 7.039 -13.799 1.00 92.25 261 PHE A CA 1
ATOM 2130 C C . PHE A 1 261 ? 3.206 6.617 -15.180 1.00 92.25 261 PHE A C 1
ATOM 2132 O O . PHE A 1 261 ? 3.915 6.810 -16.160 1.00 92.25 261 PHE A O 1
ATOM 2139 N N . LEU A 1 262 ? 1.950 6.165 -15.278 1.00 90.88 262 LEU A N 1
ATOM 2140 C CA . LEU A 1 262 ? 1.327 5.734 -16.535 1.00 90.88 262 LEU A CA 1
ATOM 2141 C C . LEU A 1 262 ? 1.330 6.828 -17.615 1.00 90.88 262 LEU A C 1
ATOM 2143 O O . LEU A 1 262 ? 1.550 6.546 -18.789 1.00 90.88 262 LEU A O 1
ATOM 2147 N N . PHE A 1 263 ? 1.063 8.076 -17.220 1.00 88.06 263 PHE A N 1
ATOM 2148 C CA . PHE A 1 263 ? 1.002 9.221 -18.133 1.00 88.06 263 PHE A CA 1
ATOM 2149 C C . PHE A 1 263 ? 2.290 10.052 -18.168 1.00 88.06 263 PHE A C 1
ATOM 2151 O O . PHE A 1 263 ? 2.361 11.043 -18.899 1.00 88.06 263 PHE A O 1
ATOM 2158 N N . SER A 1 264 ? 3.317 9.678 -17.402 1.00 84.06 264 SER A N 1
ATOM 2159 C CA . SER A 1 264 ? 4.634 10.303 -17.512 1.00 84.06 264 SER A CA 1
ATOM 2160 C C . SER A 1 264 ? 5.417 9.608 -18.622 1.00 84.06 264 SER A C 1
ATOM 2162 O O . SER A 1 264 ? 5.666 8.412 -18.569 1.00 84.06 264 SER A O 1
ATOM 2164 N N . ALA A 1 265 ? 5.819 10.370 -19.641 1.00 54.25 265 ALA A N 1
ATOM 2165 C CA . ALA A 1 265 ? 6.384 9.879 -20.905 1.00 54.25 265 ALA A CA 1
ATOM 2166 C C . ALA A 1 265 ? 7.777 9.205 -20.812 1.00 54.25 265 ALA A C 1
ATOM 2168 O O . ALA A 1 265 ? 8.484 9.119 -21.814 1.00 54.25 265 ALA A O 1
ATOM 2169 N N . LYS A 1 266 ? 8.217 8.785 -19.623 1.00 56.81 266 LYS A N 1
ATOM 2170 C CA . LYS A 1 266 ? 9.548 8.221 -19.382 1.00 56.81 266 LYS A CA 1
ATOM 2171 C C . LYS A 1 266 ? 9.458 6.994 -18.479 1.00 56.81 266 LYS A C 1
ATOM 2173 O O . LYS A 1 266 ? 9.730 7.099 -17.283 1.00 56.81 266 LYS A O 1
ATOM 2178 N N . PHE A 1 267 ? 9.104 5.855 -19.066 1.00 54.19 267 PHE A N 1
ATOM 2179 C CA . PHE A 1 267 ? 9.364 4.531 -18.502 1.00 54.19 267 PHE A CA 1
ATOM 2180 C C . PHE A 1 267 ? 9.688 3.530 -19.605 1.00 54.19 267 PHE A C 1
ATOM 2182 O O . PHE A 1 267 ? 8.969 3.544 -20.628 1.00 54.19 267 PHE A O 1
#

Secondary structure (DSSP, 8-state):
-HHHHHHHHHHHTTHHHHHHHHHHHHHSS-SSHHHHHHHHHHHHHHHHHHHHHHHHHHHTT-S-HHHHHHHHHTHHHHHHHHHHHHHHHHHHHHHHS-TTSHHHHHHHHHHHHHHHHHTSSTT--GGGSTTHHHHHHHHHHHIIIIIHHHHTTS---GGGGHHHHHHHHHHHHHHHHHTTTS-GGG--HHHHHHHHHHHHHHHHHHHHHHHHHHHTTSS-HHHHHHHHHHHHHHHHHHHHHTTS--GGGGGHHHHHHHHHHHTSS--